Protein AF-A0A8H6X3N3-F1 (afdb_monomer)

Organism: NCBI:txid2733690

InterPro domains:
  IPR058353 Domain of unknown function DUF8040 [PF26138] (31-94)

Structure (mmCIF, N/CA/C/O backbone):
data_AF-A0A8H6X3N3-F1
#
_entry.id   AF-A0A8H6X3N3-F1
#
loop_
_atom_site.group_PDB
_atom_site.id
_atom_site.type_symbol
_atom_site.label_atom_id
_atom_site.label_alt_id
_atom_site.label_comp_id
_atom_site.label_asym_id
_atom_site.label_entity_id
_atom_site.label_seq_id
_atom_site.pdbx_PDB_ins_code
_atom_site.Cartn_x
_atom_site.Cartn_y
_atom_site.Cartn_z
_atom_site.occupancy
_atom_site.B_iso_or_equiv
_atom_site.auth_seq_id
_atom_site.auth_comp_id
_atom_site.auth_asym_id
_atom_site.auth_atom_id
_atom_site.pdbx_PDB_model_num
ATOM 1 N N . MET A 1 1 ? 45.972 5.883 -5.190 1.00 33.34 1 MET A N 1
ATOM 2 C CA . MET A 1 1 ? 45.218 6.989 -4.564 1.00 33.34 1 MET A CA 1
ATOM 3 C C . MET A 1 1 ? 43.774 6.849 -5.025 1.00 33.34 1 MET A C 1
ATOM 5 O O . MET A 1 1 ? 43.520 6.884 -6.219 1.00 33.34 1 MET A O 1
ATOM 9 N N . THR A 1 2 ? 42.886 6.475 -4.110 1.00 36.19 2 THR A N 1
ATOM 10 C CA . THR A 1 2 ? 41.555 5.897 -4.356 1.00 36.19 2 THR A CA 1
ATOM 11 C C . THR A 1 2 ? 40.508 6.967 -4.681 1.00 36.19 2 THR A C 1
ATOM 13 O O . THR A 1 2 ? 39.932 7.567 -3.778 1.00 36.19 2 THR A O 1
ATOM 16 N N . LEU A 1 3 ? 40.232 7.181 -5.967 1.00 41.97 3 LEU A N 1
ATOM 17 C CA . LEU A 1 3 ? 38.963 7.750 -6.426 1.00 41.97 3 LEU A CA 1
ATOM 18 C C . LEU A 1 3 ? 37.947 6.613 -6.405 1.00 41.97 3 LEU A C 1
ATOM 20 O O . LEU A 1 3 ? 38.022 5.773 -7.286 1.00 41.97 3 LEU A O 1
ATOM 24 N N . ASN A 1 4 ? 37.105 6.521 -5.374 1.00 49.62 4 ASN A N 1
ATOM 25 C CA . ASN A 1 4 ? 35.821 5.802 -5.393 1.00 49.62 4 ASN A CA 1
ATOM 26 C C . ASN A 1 4 ? 35.151 5.944 -4.026 1.00 49.62 4 ASN A C 1
ATOM 28 O O . ASN A 1 4 ? 35.085 5.012 -3.232 1.00 49.62 4 ASN A O 1
ATOM 32 N N . ASN A 1 5 ? 34.684 7.153 -3.738 1.00 46.22 5 ASN A N 1
ATOM 33 C CA . ASN A 1 5 ? 33.607 7.333 -2.777 1.00 46.22 5 ASN A CA 1
ATOM 34 C C . ASN A 1 5 ? 32.833 8.601 -3.142 1.00 46.22 5 ASN A C 1
ATOM 36 O O . ASN A 1 5 ? 32.714 9.543 -2.362 1.00 46.22 5 ASN A O 1
ATOM 40 N N . ILE A 1 6 ? 32.341 8.651 -4.385 1.00 51.59 6 ILE A N 1
ATOM 41 C CA . ILE A 1 6 ? 31.219 9.534 -4.690 1.00 51.59 6 ILE A CA 1
ATOM 42 C C . ILE A 1 6 ? 30.058 8.919 -3.913 1.00 51.59 6 ILE A C 1
ATOM 44 O O . ILE A 1 6 ? 29.475 7.924 -4.336 1.00 51.59 6 ILE A O 1
ATOM 48 N N . SER A 1 7 ? 29.836 9.440 -2.705 1.00 56.19 7 SER A N 1
ATOM 49 C CA . SER A 1 7 ? 28.718 9.065 -1.844 1.00 56.19 7 SER A CA 1
ATOM 50 C C . SER A 1 7 ? 27.453 9.005 -2.695 1.00 56.19 7 SER A C 1
ATOM 52 O O . SER A 1 7 ? 27.233 9.897 -3.514 1.00 56.19 7 SER A O 1
ATOM 54 N N . ALA A 1 8 ? 26.620 7.978 -2.514 1.00 52.41 8 ALA A N 1
ATOM 55 C CA . ALA A 1 8 ? 25.344 7.842 -3.218 1.00 52.41 8 ALA A CA 1
ATOM 56 C C . ALA A 1 8 ? 24.515 9.146 -3.183 1.00 52.41 8 ALA A C 1
ATOM 58 O O . ALA A 1 8 ? 23.813 9.459 -4.140 1.00 52.41 8 ALA A O 1
ATOM 59 N N . ASN A 1 9 ? 24.691 9.966 -2.138 1.00 53.38 9 ASN A N 1
ATOM 60 C CA . ASN A 1 9 ? 24.096 11.297 -2.033 1.00 53.38 9 ASN A CA 1
ATOM 61 C C . ASN A 1 9 ? 24.546 12.264 -3.136 1.00 53.38 9 ASN A C 1
ATOM 63 O O . ASN A 1 9 ? 23.720 13.011 -3.639 1.00 53.38 9 ASN A O 1
ATOM 67 N N . ALA A 1 10 ? 25.813 12.261 -3.551 1.00 61.91 10 ALA A N 1
ATOM 68 C CA . ALA A 1 10 ? 26.298 13.141 -4.616 1.00 61.91 10 ALA A CA 1
ATOM 69 C C . ALA A 1 10 ? 25.714 12.763 -5.989 1.00 61.91 10 ALA A C 1
ATOM 71 O O . ALA A 1 10 ? 25.403 13.645 -6.784 1.00 61.91 10 ALA A O 1
ATOM 72 N N . VAL A 1 11 ? 25.492 11.467 -6.240 1.00 58.03 11 VAL A N 1
ATOM 73 C CA . VAL A 1 11 ? 24.797 10.991 -7.451 1.00 58.03 11 VAL A CA 1
ATOM 74 C C . VAL A 1 11 ? 23.316 11.373 -7.414 1.00 58.03 11 VAL A C 1
ATOM 76 O O . VAL A 1 11 ? 22.782 11.828 -8.421 1.00 58.03 11 VAL A O 1
ATOM 79 N N . LEU A 1 12 ? 22.662 11.240 -6.256 1.00 59.81 12 LEU A N 1
ATOM 80 C CA . LEU A 1 12 ? 21.264 11.641 -6.080 1.00 59.81 12 LEU A CA 1
ATOM 81 C C . LEU A 1 12 ? 21.074 13.154 -6.222 1.00 59.81 12 LEU A C 1
ATOM 83 O O . LEU A 1 12 ? 20.126 13.574 -6.876 1.00 59.81 12 LEU A O 1
ATOM 87 N N . HIS A 1 13 ? 21.982 13.966 -5.674 1.00 64.50 13 HIS A N 1
ATOM 88 C CA . HIS A 1 13 ? 21.961 15.420 -5.847 1.00 64.50 13 HIS A CA 1
ATOM 89 C C . HIS A 1 13 ? 22.163 15.816 -7.312 1.00 64.50 13 HIS A C 1
ATOM 91 O O . HIS A 1 13 ? 21.362 16.578 -7.842 1.00 64.50 13 HIS A O 1
ATOM 97 N N . PHE A 1 14 ? 23.148 15.226 -7.998 1.00 66.06 14 PHE A N 1
ATOM 98 C CA . PHE A 1 14 ? 23.368 15.478 -9.423 1.00 66.06 14 PHE A CA 1
ATOM 99 C C . PHE A 1 14 ? 22.159 15.076 -10.284 1.00 66.06 14 PHE A C 1
ATOM 101 O O . PHE A 1 14 ? 21.765 15.815 -11.181 1.00 66.06 14 PHE A O 1
ATOM 108 N N . ALA A 1 15 ? 21.536 13.930 -9.999 1.00 55.41 15 ALA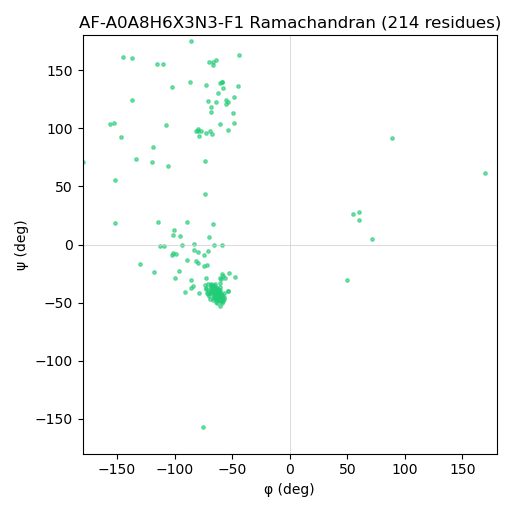 A N 1
ATOM 109 C CA . ALA A 1 15 ? 20.328 13.494 -10.695 1.00 55.41 15 ALA A CA 1
ATOM 110 C C . ALA A 1 15 ? 19.121 14.405 -10.402 1.00 55.41 15 ALA A C 1
ATOM 112 O O . ALA A 1 15 ? 18.338 14.678 -11.309 1.00 55.41 15 ALA A O 1
ATOM 113 N N . SER A 1 16 ? 18.986 14.895 -9.165 1.00 65.00 16 SER A N 1
ATOM 114 C CA . SER A 1 16 ? 17.944 15.850 -8.763 1.00 65.00 16 SER A CA 1
ATOM 115 C C . SER A 1 16 ? 18.081 17.178 -9.510 1.00 65.00 16 SER A C 1
ATOM 117 O O . SER A 1 16 ? 17.084 17.685 -10.020 1.00 65.00 16 SER A O 1
ATOM 119 N N . ASP A 1 17 ? 19.309 17.692 -9.625 1.00 66.19 17 ASP A N 1
ATOM 120 C CA . ASP A 1 17 ? 19.621 18.943 -10.325 1.00 66.19 17 ASP A CA 1
ATOM 121 C C . ASP A 1 17 ? 19.434 18.803 -11.845 1.00 66.19 17 ASP A C 1
ATOM 123 O O . ASP A 1 17 ? 18.853 19.680 -12.482 1.00 66.19 17 ASP A O 1
ATOM 127 N N . LEU A 1 18 ? 19.862 17.677 -12.431 1.00 57.69 18 LEU A N 1
ATOM 128 C CA . LEU A 1 18 ? 19.719 17.400 -13.866 1.00 57.69 18 LEU A CA 1
ATOM 129 C C . LEU A 1 18 ? 18.251 17.238 -14.296 1.00 57.69 18 LEU A C 1
ATOM 131 O O . LEU A 1 18 ? 17.889 17.607 -15.411 1.00 57.69 18 LEU A O 1
ATOM 135 N N . LEU A 1 19 ? 17.413 16.670 -13.425 1.00 64.31 19 LEU A N 1
ATOM 136 C CA . LEU A 1 19 ? 15.992 16.423 -13.690 1.00 64.31 19 LEU A CA 1
ATOM 137 C C . LEU A 1 19 ? 15.077 17.551 -13.187 1.00 64.31 19 LEU A C 1
ATOM 139 O O . LEU A 1 19 ? 13.862 17.451 -13.352 1.00 64.31 19 LEU A O 1
ATOM 143 N N . GLY A 1 20 ? 15.630 18.603 -12.570 1.00 62.16 20 GLY A N 1
ATOM 144 C CA . GLY A 1 20 ? 14.852 19.708 -12.002 1.00 62.16 20 GLY A CA 1
ATOM 145 C C . GLY A 1 20 ? 13.871 19.267 -10.910 1.00 62.16 20 GLY A C 1
ATOM 146 O O . GLY A 1 20 ? 12.818 19.880 -10.740 1.00 62.16 20 GLY A O 1
ATOM 147 N N . LEU A 1 21 ? 14.174 18.179 -10.196 1.00 63.66 21 LEU A N 1
ATOM 148 C CA . LEU A 1 21 ? 13.309 17.651 -9.145 1.00 63.66 21 LEU A CA 1
ATOM 149 C C . LEU A 1 21 ? 13.501 18.493 -7.880 1.00 63.66 21 LEU A C 1
ATOM 151 O O . LEU A 1 21 ? 14.406 18.241 -7.084 1.00 63.66 21 LEU A O 1
ATOM 155 N N . GLU A 1 22 ? 12.663 19.515 -7.693 1.00 68.62 22 GLU A N 1
ATOM 156 C CA . GLU A 1 22 ? 12.602 20.239 -6.423 1.00 68.62 22 GLU A CA 1
ATOM 157 C C . GLU A 1 22 ? 12.243 19.279 -5.281 1.00 68.62 22 GLU A C 1
ATOM 159 O O . GLU A 1 22 ? 11.379 18.406 -5.417 1.00 68.62 22 GLU A O 1
ATOM 164 N N . LYS A 1 23 ? 12.898 19.451 -4.124 1.00 64.75 23 LYS A N 1
ATOM 165 C CA . LYS A 1 23 ? 12.587 18.670 -2.924 1.00 64.75 23 LYS A CA 1
ATOM 166 C C . LYS A 1 23 ? 11.092 18.839 -2.607 1.00 64.75 23 LYS A C 1
ATOM 168 O O . LYS A 1 23 ? 10.657 19.970 -2.381 1.00 64.75 23 LYS A O 1
ATOM 173 N N . PRO A 1 24 ? 10.305 17.751 -2.560 1.00 63.38 24 PRO A N 1
ATOM 174 C CA . PRO A 1 24 ? 8.862 17.860 -2.417 1.00 63.38 24 PRO A CA 1
ATOM 175 C C . PRO A 1 24 ? 8.505 18.526 -1.085 1.00 63.38 24 PRO A C 1
ATOM 177 O O . PRO A 1 24 ? 8.997 18.134 -0.024 1.00 63.38 24 PRO A O 1
ATOM 180 N N . GLN A 1 25 ? 7.631 19.532 -1.140 1.00 68.81 25 GLN A N 1
ATOM 181 C CA . GLN A 1 25 ? 7.070 20.162 0.052 1.00 68.81 25 GLN A CA 1
ATOM 182 C C . GLN A 1 25 ? 6.154 19.162 0.762 1.00 68.81 25 GLN A C 1
ATOM 184 O O . GLN A 1 25 ? 5.153 18.714 0.198 1.00 68.81 25 GLN A O 1
ATOM 189 N N . LEU A 1 26 ? 6.494 18.813 2.004 1.00 70.38 26 LEU A N 1
ATOM 190 C CA . LEU A 1 26 ? 5.686 17.909 2.818 1.00 70.38 26 LEU A CA 1
ATOM 191 C C . LEU A 1 26 ? 4.368 18.603 3.174 1.00 70.38 26 LEU A C 1
ATOM 193 O O . LEU A 1 26 ? 4.355 19.599 3.896 1.00 70.38 26 LEU A O 1
ATOM 197 N N . ARG A 1 27 ? 3.252 18.076 2.667 1.00 68.56 27 ARG A N 1
ATOM 198 C CA . ARG A 1 27 ? 1.906 18.531 3.027 1.00 68.56 27 ARG A CA 1
ATOM 199 C C . ARG A 1 27 ? 1.283 17.542 4.010 1.00 68.56 27 ARG A C 1
ATOM 201 O O . ARG A 1 27 ? 1.378 16.337 3.770 1.00 68.56 27 ARG A O 1
ATOM 208 N N . PRO A 1 28 ? 0.639 18.015 5.091 1.00 62.31 28 PRO A N 1
ATOM 209 C CA . PRO A 1 28 ? -0.135 17.146 5.967 1.00 62.31 28 PRO A CA 1
ATOM 210 C C . PRO A 1 28 ? -1.192 16.393 5.150 1.00 62.31 28 PRO A C 1
ATOM 212 O O . PRO A 1 28 ? -1.980 17.010 4.438 1.00 62.31 28 PRO A O 1
ATOM 215 N N . MET A 1 29 ? -1.176 15.062 5.222 1.00 60.22 29 MET A N 1
ATOM 216 C CA . MET A 1 29 ? -2.055 14.198 4.422 1.00 6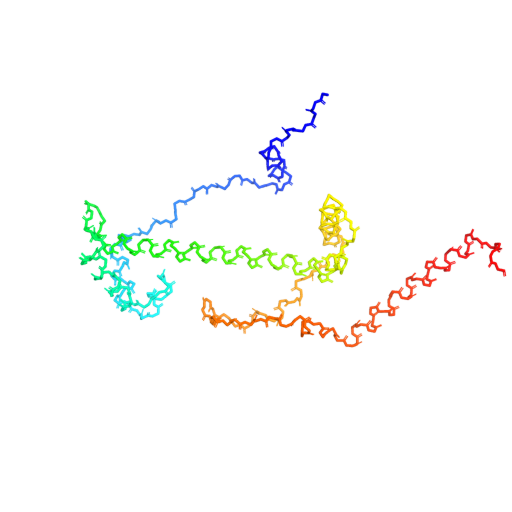0.22 29 MET A CA 1
ATOM 217 C C . MET A 1 29 ? -3.422 13.974 5.089 1.00 60.22 29 MET A C 1
ATOM 219 O O . MET A 1 29 ? -4.425 13.829 4.402 1.00 60.22 29 MET A O 1
ATOM 223 N N . HIS A 1 30 ? -3.479 13.993 6.424 1.00 61.97 30 HIS A N 1
ATOM 224 C CA . HIS A 1 30 ? -4.698 13.765 7.206 1.00 61.97 30 HIS A CA 1
ATOM 225 C C . HIS A 1 30 ? -5.229 15.077 7.798 1.00 61.97 30 HIS A C 1
ATOM 227 O O . HIS A 1 30 ? -5.198 15.284 9.006 1.00 61.97 30 HIS A O 1
ATOM 233 N N . THR A 1 31 ? -5.708 15.985 6.948 1.00 66.56 31 THR A N 1
ATOM 234 C CA . THR A 1 31 ? -6.352 17.250 7.364 1.00 66.56 31 THR A CA 1
ATOM 235 C C . THR A 1 31 ? -7.866 17.114 7.558 1.00 66.56 31 THR A C 1
ATOM 237 O O . THR A 1 31 ? -8.592 18.107 7.511 1.00 66.56 31 THR A O 1
ATOM 240 N N . SER A 1 32 ? -8.358 15.884 7.735 1.00 75.88 32 SER A N 1
ATOM 241 C CA . SER A 1 32 ? -9.787 15.608 7.880 1.00 75.88 32 SER A CA 1
ATOM 242 C C . SER A 1 32 ? -10.380 16.355 9.076 1.00 75.88 32 SER A C 1
ATOM 244 O O . SER A 1 32 ? -9.774 16.432 10.142 1.00 75.88 32 SER A O 1
ATOM 246 N N . ILE A 1 33 ? -11.596 16.875 8.897 1.00 74.19 33 ILE A N 1
ATOM 247 C CA . ILE A 1 33 ? -12.390 17.501 9.965 1.00 74.19 33 ILE A CA 1
ATOM 248 C C . ILE A 1 33 ? -12.928 16.469 10.972 1.00 74.19 33 ILE A C 1
ATOM 250 O O . ILE A 1 33 ? -13.352 16.825 12.072 1.00 74.19 33 ILE A O 1
ATOM 254 N N . LEU A 1 34 ? -12.936 15.190 10.590 1.00 77.50 34 LEU A N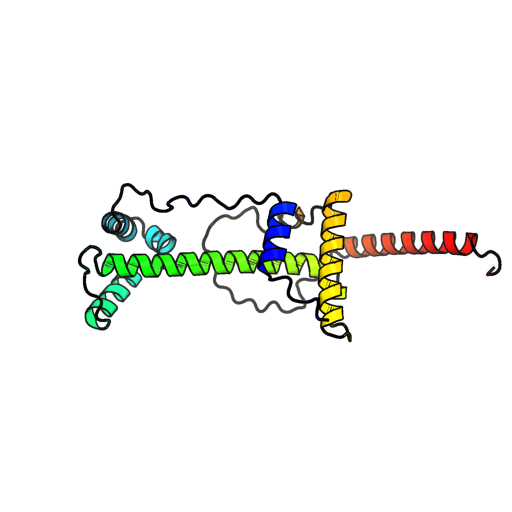 1
ATOM 255 C CA . LEU A 1 34 ? -13.377 14.089 11.435 1.00 77.50 34 LEU A CA 1
ATOM 256 C C . LEU A 1 34 ? -12.220 13.589 12.300 1.00 77.50 34 LEU A C 1
ATOM 258 O O . LEU A 1 34 ? -11.093 13.440 11.833 1.00 77.50 34 LEU A O 1
ATOM 262 N N . THR A 1 35 ? -12.527 13.280 13.559 1.00 84.25 35 THR A N 1
ATOM 263 C CA . THR A 1 35 ? -11.636 12.486 14.410 1.00 84.25 35 THR A CA 1
ATOM 264 C C . THR A 1 35 ? -11.538 11.061 13.859 1.00 84.25 35 THR A C 1
ATOM 266 O O . THR A 1 35 ? -12.476 10.595 13.205 1.00 84.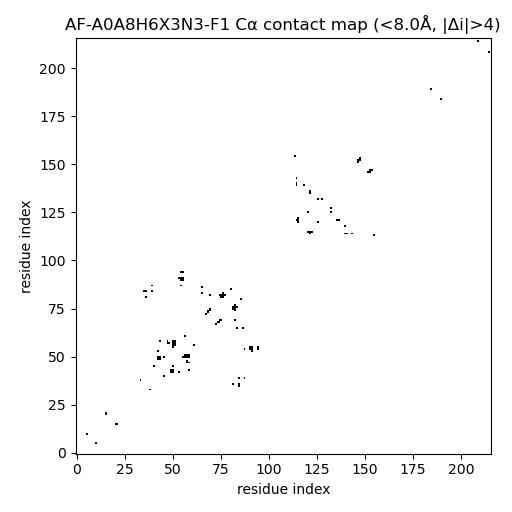25 35 THR A O 1
ATOM 269 N N . GLY A 1 36 ? -10.438 10.349 14.127 1.00 83.56 36 GLY A N 1
ATOM 270 C CA . GLY A 1 36 ? -10.256 8.993 13.598 1.00 83.56 36 GLY A CA 1
ATOM 271 C C . GLY A 1 36 ? -11.343 8.024 14.068 1.00 83.56 36 GLY A C 1
ATOM 272 O O . GLY A 1 36 ? -11.859 7.270 13.250 1.00 83.56 36 GLY A O 1
ATOM 273 N N . GLN A 1 37 ? -11.823 8.146 15.312 1.00 87.31 37 GLN A N 1
ATOM 274 C CA . GLN A 1 37 ? -12.990 7.387 15.784 1.00 87.31 37 GLN A CA 1
ATOM 275 C C . GLN A 1 37 ? -14.275 7.659 14.974 1.00 87.31 37 GLN A C 1
ATOM 277 O O . GLN A 1 37 ? -14.982 6.725 14.616 1.00 87.31 37 GLN A O 1
ATOM 282 N N . ARG A 1 38 ? -14.580 8.920 14.629 1.00 87.56 38 ARG A N 1
ATOM 283 C CA . ARG A 1 38 ? -15.779 9.239 13.824 1.00 87.56 38 ARG A CA 1
ATOM 284 C C . ARG A 1 38 ? -15.662 8.735 12.391 1.00 87.56 38 ARG A C 1
ATOM 286 O O . ARG A 1 38 ? -16.654 8.314 11.805 1.00 87.56 38 ARG A O 1
ATOM 293 N N . TRP A 1 39 ? -14.457 8.796 11.833 1.00 88.94 39 TRP A N 1
ATOM 294 C CA . TRP A 1 39 ? -14.168 8.187 10.540 1.00 88.94 39 TRP A CA 1
ATOM 295 C C . TRP A 1 39 ? -14.358 6.665 10.597 1.00 88.94 39 TRP A C 1
ATOM 297 O O . TRP A 1 39 ? -14.966 6.089 9.700 1.00 88.94 39 TRP A O 1
ATOM 307 N N . LEU A 1 40 ? -13.919 6.019 11.677 1.00 89.56 40 LEU A N 1
ATOM 308 C CA . LEU A 1 40 ? -14.114 4.588 11.899 1.00 89.56 40 LEU A CA 1
ATOM 309 C C . LEU A 1 40 ? -15.585 4.193 11.950 1.00 89.56 40 LEU A C 1
ATOM 311 O O . LEU A 1 40 ? -15.988 3.250 11.270 1.00 89.56 40 LEU A O 1
ATOM 315 N N . ASP A 1 41 ? -16.383 4.937 12.714 1.00 89.31 41 ASP A N 1
ATOM 316 C CA . ASP A 1 41 ? -17.822 4.706 12.798 1.00 89.31 41 ASP A CA 1
ATOM 317 C C . ASP A 1 41 ? -18.453 4.791 11.400 1.00 89.31 41 ASP A C 1
ATOM 319 O O . ASP A 1 41 ? -19.254 3.938 11.025 1.00 89.31 41 ASP A O 1
ATOM 323 N N . GLU A 1 42 ? -18.041 5.761 10.580 1.00 89.50 42 GLU A N 1
ATOM 324 C CA . GLU A 1 42 ? -18.496 5.917 9.195 1.00 89.50 42 GLU A CA 1
ATOM 325 C C . GLU A 1 42 ? -18.060 4.753 8.278 1.00 89.50 42 GLU A C 1
ATOM 327 O O . GLU A 1 42 ? -18.826 4.315 7.411 1.00 89.50 42 GLU A O 1
ATOM 332 N N . VAL A 1 43 ? -16.835 4.249 8.440 1.00 87.69 43 VAL A N 1
ATOM 333 C CA . VAL A 1 43 ? -16.293 3.137 7.642 1.00 87.69 43 VAL A CA 1
ATOM 334 C C . VAL A 1 43 ? -16.969 1.812 7.993 1.00 87.69 43 VAL A C 1
ATOM 336 O O . VAL A 1 43 ? -17.273 1.031 7.088 1.00 87.69 43 VAL A O 1
ATOM 339 N N . LEU A 1 44 ? -17.228 1.573 9.279 1.00 89.31 44 LEU A N 1
ATOM 340 C CA . LEU A 1 44 ? -17.780 0.313 9.782 1.00 89.31 44 LEU A CA 1
ATOM 341 C C . LEU A 1 44 ? -19.309 0.245 9.693 1.00 89.31 44 LEU A C 1
ATOM 343 O O . LEU A 1 44 ? -19.846 -0.828 9.425 1.00 89.31 44 LEU A O 1
ATOM 347 N N . SER A 1 45 ? -20.013 1.364 9.900 1.00 88.38 45 SER A N 1
ATOM 348 C CA . SER A 1 45 ? -21.486 1.420 9.817 1.00 88.38 45 SER A CA 1
ATOM 349 C C . SER A 1 45 ? -22.019 1.742 8.418 1.00 88.38 45 SER A C 1
ATOM 351 O O . SER A 1 45 ? -23.216 1.603 8.164 1.00 88.38 45 SER A O 1
ATOM 353 N N . GLY A 1 46 ? -21.142 2.190 7.514 1.00 84.56 46 GLY A N 1
ATOM 354 C CA . GLY A 1 46 ? -21.483 2.522 6.137 1.00 84.56 46 GLY A CA 1
ATOM 355 C C . GLY A 1 46 ? -21.696 1.298 5.240 1.00 84.56 46 GLY A C 1
ATOM 356 O O . GLY A 1 46 ? -21.987 0.188 5.678 1.00 84.56 46 GLY A O 1
ATOM 357 N N . HIS A 1 47 ? -21.546 1.498 3.929 1.00 87.50 47 HIS A N 1
ATOM 358 C CA . HIS A 1 47 ? -21.668 0.407 2.959 1.00 87.50 47 HIS A CA 1
ATOM 359 C C . HIS A 1 47 ? -20.610 -0.687 3.221 1.00 87.50 47 HIS A C 1
ATOM 361 O O . HIS A 1 47 ? -19.449 -0.337 3.439 1.00 87.50 47 HIS A O 1
ATOM 367 N N . PRO A 1 48 ? -20.934 -1.992 3.117 1.00 80.62 48 PRO A N 1
ATOM 368 C CA . PRO A 1 48 ? -19.998 -3.084 3.423 1.00 80.62 48 PRO A CA 1
ATOM 369 C C . PRO A 1 48 ? -18.697 -3.056 2.603 1.00 80.62 48 PRO A C 1
ATOM 371 O O . PRO A 1 48 ? -17.655 -3.516 3.067 1.00 80.62 48 PRO A O 1
ATOM 374 N N . ASP A 1 49 ? -18.728 -2.480 1.400 1.00 85.19 49 ASP A N 1
ATOM 375 C CA . ASP A 1 49 ? -17.529 -2.301 0.566 1.00 85.19 49 ASP A CA 1
ATOM 376 C C . ASP A 1 49 ? -16.599 -1.186 1.038 1.00 85.19 49 ASP A C 1
ATOM 378 O O . ASP A 1 49 ? -15.439 -1.150 0.636 1.00 85.19 49 ASP A O 1
ATOM 382 N N . ARG A 1 50 ? -17.083 -0.261 1.871 1.00 86.25 50 ARG A N 1
ATOM 383 C CA . ARG A 1 50 ? -16.272 0.853 2.365 1.00 86.25 50 ARG A CA 1
ATOM 384 C C . ARG A 1 50 ? -15.161 0.340 3.273 1.00 86.25 50 ARG A C 1
ATOM 386 O O . ARG A 1 50 ? -14.007 0.670 3.043 1.00 86.25 50 ARG A O 1
ATOM 393 N N . CYS A 1 51 ? -15.492 -0.537 4.219 1.00 85.12 51 CYS A N 1
ATOM 394 C CA . CYS A 1 51 ? -14.496 -1.194 5.063 1.00 85.12 51 CYS A CA 1
ATOM 395 C C . CYS A 1 51 ? -13.484 -1.992 4.227 1.00 85.12 51 CYS A C 1
ATOM 397 O O . CYS A 1 51 ? -12.283 -1.843 4.426 1.00 85.12 51 CYS A O 1
ATOM 399 N N . ARG A 1 52 ? -13.947 -2.745 3.217 1.00 88.19 52 ARG A N 1
ATOM 400 C CA . ARG A 1 52 ? -13.047 -3.480 2.309 1.00 88.19 52 ARG A CA 1
ATOM 401 C C . ARG A 1 52 ? -12.098 -2.564 1.554 1.00 88.19 52 ARG A C 1
ATOM 403 O O . ARG A 1 52 ? -10.944 -2.913 1.360 1.00 88.19 52 ARG A O 1
ATOM 410 N N . ARG A 1 53 ? -12.587 -1.407 1.116 1.00 84.12 53 ARG A N 1
ATOM 411 C CA . ARG A 1 53 ? -11.788 -0.444 0.362 1.00 84.12 53 ARG A CA 1
ATOM 412 C C . ARG A 1 53 ? -10.732 0.239 1.214 1.00 84.12 53 ARG A C 1
ATOM 414 O O . ARG A 1 53 ? -9.612 0.406 0.755 1.00 84.12 53 ARG A O 1
ATOM 421 N N . GLU A 1 54 ? -11.108 0.656 2.414 1.00 84.94 54 GLU A N 1
ATOM 422 C CA . GLU A 1 54 ? -10.224 1.447 3.269 1.00 84.94 54 GLU A CA 1
ATOM 423 C C . GLU A 1 54 ? -9.282 0.566 4.100 1.00 84.94 54 GLU A C 1
ATOM 425 O O . GLU A 1 54 ? -8.130 0.928 4.307 1.00 84.94 54 GLU A O 1
ATOM 430 N N . LEU A 1 55 ? -9.753 -0.588 4.578 1.00 86.06 55 LEU A N 1
ATOM 431 C CA . LEU A 1 55 ? -9.020 -1.458 5.507 1.00 86.06 55 LEU A CA 1
ATOM 432 C C . LEU A 1 55 ? -8.600 -2.799 4.888 1.00 86.06 55 LEU A C 1
ATOM 434 O O . LEU A 1 55 ? -8.012 -3.625 5.579 1.00 86.06 55 LEU A O 1
ATOM 438 N N . GLY A 1 56 ? -8.939 -3.066 3.623 1.00 87.81 56 GLY A N 1
ATOM 439 C CA . GLY A 1 56 ? -8.615 -4.334 2.956 1.00 87.81 56 GLY A CA 1
ATOM 440 C C . GLY A 1 56 ? -9.416 -5.544 3.459 1.00 87.81 56 GLY A C 1
ATOM 441 O O . GLY A 1 56 ? -9.169 -6.666 3.028 1.00 87.81 56 GLY A O 1
ATOM 442 N N . MET A 1 57 ? -10.387 -5.345 4.358 1.00 91.19 57 MET A N 1
ATOM 443 C CA . MET A 1 57 ? -11.191 -6.414 4.966 1.00 91.19 57 MET A CA 1
ATOM 444 C C . MET A 1 57 ? -12.639 -5.983 5.209 1.00 91.19 57 MET A C 1
ATOM 446 O O . MET A 1 57 ? -12.965 -4.795 5.228 1.00 91.19 57 MET A O 1
ATOM 450 N N . SER A 1 58 ? -13.540 -6.941 5.392 1.00 92.31 58 SER A N 1
ATOM 451 C CA . SER A 1 58 ? -14.921 -6.661 5.784 1.00 92.31 58 SER A CA 1
ATOM 452 C C . SER A 1 58 ? -15.019 -6.169 7.233 1.00 92.31 58 SER A C 1
ATOM 454 O O . SER A 1 58 ? -14.177 -6.471 8.077 1.00 92.31 58 SER A O 1
ATOM 456 N N . ALA A 1 59 ? -16.105 -5.457 7.546 1.00 91.00 59 ALA A N 1
ATOM 457 C CA . ALA A 1 59 ? -16.357 -4.976 8.904 1.00 91.00 59 ALA A CA 1
ATOM 458 C C . ALA A 1 59 ? -16.474 -6.123 9.928 1.00 91.00 59 ALA A C 1
ATOM 460 O O . ALA A 1 59 ? -16.122 -5.946 11.091 1.00 91.00 59 ALA A O 1
ATOM 461 N N . LEU A 1 60 ? -16.931 -7.307 9.496 1.00 92.25 60 LEU A N 1
ATOM 462 C CA . LEU A 1 60 ? -17.015 -8.492 10.352 1.00 92.25 60 LEU A CA 1
ATOM 463 C C . LEU A 1 60 ? -15.626 -9.034 10.701 1.00 92.25 60 LEU A C 1
ATOM 465 O O . LEU A 1 60 ? -15.359 -9.310 11.865 1.00 92.25 60 LEU A O 1
ATOM 469 N N . GLU A 1 61 ? -14.743 -9.168 9.712 1.00 93.31 61 GLU A N 1
ATOM 470 C CA . GLU A 1 61 ? -13.358 -9.605 9.935 1.00 93.31 61 GLU A CA 1
ATOM 471 C C . GLU A 1 61 ? -12.622 -8.626 10.848 1.00 93.31 61 GLU A C 1
ATOM 473 O O . GLU A 1 61 ? -11.949 -9.050 11.786 1.00 93.31 61 GLU A O 1
ATOM 478 N N . PHE A 1 62 ? -12.832 -7.322 10.641 1.00 94.00 62 PHE A N 1
ATOM 479 C CA . PHE A 1 62 ? -12.291 -6.292 11.520 1.00 94.00 62 PHE A CA 1
ATOM 480 C C . PHE A 1 62 ? -12.802 -6.439 12.962 1.00 94.00 62 PHE A C 1
ATOM 482 O O . PHE A 1 62 ? -12.015 -6.373 13.904 1.00 94.00 62 PHE A O 1
ATOM 489 N N . ALA A 1 63 ? -14.103 -6.684 13.152 1.00 92.81 63 ALA A N 1
ATOM 490 C CA . ALA A 1 63 ? -14.692 -6.872 14.477 1.00 92.81 63 ALA A CA 1
ATOM 491 C C . ALA A 1 63 ? -14.176 -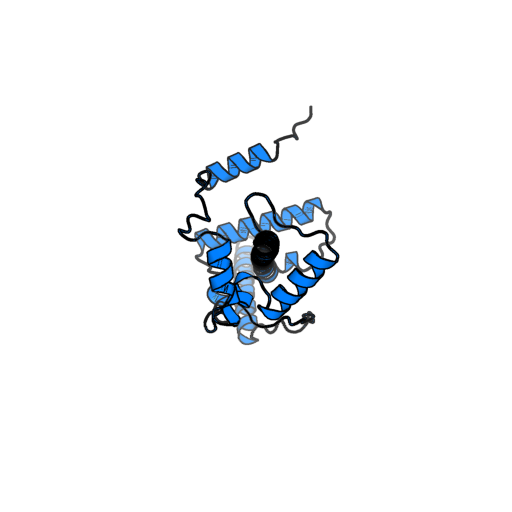8.140 15.179 1.00 92.81 63 ALA A C 1
ATOM 493 O O . ALA A 1 63 ? -13.905 -8.099 16.379 1.00 92.81 63 ALA A O 1
ATOM 494 N N . LEU A 1 64 ? -14.010 -9.245 14.444 1.00 95.12 64 LEU A N 1
ATOM 495 C CA . LEU A 1 64 ? -13.426 -10.481 14.975 1.00 95.12 64 LEU A CA 1
ATOM 496 C C . LEU A 1 64 ? -11.967 -10.274 15.386 1.00 95.12 64 LEU A C 1
ATOM 498 O O . LEU A 1 64 ? -11.583 -10.668 16.483 1.00 95.12 64 LEU A O 1
ATOM 502 N N . LEU A 1 65 ? -11.175 -9.616 14.538 1.00 94.12 65 LEU A N 1
ATOM 503 C CA . LEU A 1 65 ? -9.778 -9.304 14.830 1.00 94.12 65 LEU A CA 1
ATOM 504 C C . LEU A 1 65 ? -9.653 -8.394 16.056 1.00 94.12 65 LEU A C 1
ATOM 506 O O . LEU A 1 65 ? -8.825 -8.644 16.928 1.00 94.12 65 LEU A O 1
ATOM 510 N N . TRP A 1 66 ? -10.487 -7.358 16.136 1.00 94.50 66 TRP A N 1
ATOM 511 C CA . TRP A 1 66 ? -10.532 -6.467 17.290 1.00 94.50 66 TRP A CA 1
ATOM 512 C C . TRP A 1 66 ? -10.869 -7.228 18.575 1.00 94.50 66 TRP A C 1
ATOM 514 O O . TRP A 1 66 ? -10.133 -7.109 19.553 1.00 94.50 66 TRP A O 1
ATOM 524 N N . ALA A 1 67 ? -11.916 -8.059 18.559 1.00 93.94 67 ALA A N 1
ATOM 525 C CA . ALA A 1 67 ? -12.303 -8.864 19.714 1.00 93.94 67 ALA A CA 1
ATOM 526 C C . ALA A 1 67 ? -11.174 -9.807 20.161 1.00 93.94 67 ALA A C 1
ATOM 528 O O . ALA A 1 67 ? -10.852 -9.857 21.347 1.00 93.94 67 ALA A O 1
ATOM 529 N N . GLU A 1 68 ? -10.533 -10.503 19.221 1.00 95.12 68 GLU A N 1
ATOM 530 C CA . GLU A 1 68 ? -9.433 -11.426 19.513 1.00 95.12 68 GLU A CA 1
ATOM 531 C C . GLU A 1 68 ? -8.234 -10.698 20.142 1.00 95.12 68 GLU A C 1
ATOM 533 O O . GLU A 1 68 ? -7.686 -11.140 21.153 1.00 95.12 68 GLU A O 1
ATOM 538 N N . LEU A 1 69 ? -7.848 -9.541 19.595 1.00 94.44 69 LEU A N 1
ATOM 539 C CA . LEU A 1 69 ? -6.710 -8.765 20.092 1.00 94.44 69 LEU A CA 1
ATOM 540 C C . LEU A 1 69 ? -6.996 -8.072 21.427 1.00 94.44 69 LEU A C 1
ATOM 542 O O . LEU A 1 69 ? -6.078 -7.897 22.227 1.00 94.44 69 LEU A O 1
ATOM 546 N N . THR A 1 70 ? -8.246 -7.716 21.709 1.00 93.94 70 THR A N 1
ATOM 547 C CA . THR A 1 70 ? -8.626 -7.199 23.029 1.00 93.94 70 THR A CA 1
ATOM 548 C C . THR A 1 70 ? -8.651 -8.304 24.085 1.00 93.94 70 THR A C 1
ATOM 550 O O . THR A 1 70 ? -8.284 -8.051 25.230 1.00 93.94 70 THR A O 1
ATOM 553 N N . VAL A 1 71 ? -9.045 -9.530 23.726 1.00 92.94 71 VAL A N 1
ATOM 554 C CA . VAL A 1 71 ? -9.095 -10.655 24.677 1.00 92.94 71 VAL A CA 1
ATOM 555 C C . VAL A 1 71 ? -7.707 -11.248 24.933 1.00 92.94 71 VAL A C 1
ATOM 557 O O . VAL A 1 71 ? -7.376 -11.547 26.080 1.00 92.94 71 VAL A O 1
ATOM 560 N N . TRP A 1 72 ? -6.891 -11.410 23.891 1.00 92.75 72 TRP A N 1
ATOM 561 C CA . TRP A 1 72 ? -5.628 -12.156 23.972 1.00 92.75 72 TRP A CA 1
ATOM 562 C C . TRP A 1 72 ? -4.383 -11.319 23.683 1.00 92.75 72 TRP A C 1
ATOM 564 O O . TRP A 1 72 ? -3.287 -11.688 24.098 1.00 92.75 72 TRP A O 1
ATOM 574 N N . GLY A 1 73 ? -4.535 -10.219 22.949 1.00 85.75 73 GLY A N 1
ATOM 575 C CA . GLY A 1 73 ? -3.431 -9.417 22.417 1.00 85.75 73 GLY A CA 1
ATOM 576 C C . GLY A 1 73 ? -3.022 -8.219 23.272 1.00 85.75 73 GLY A C 1
ATOM 577 O O . GLY A 1 73 ? -2.221 -7.418 22.799 1.00 85.75 73 GLY A O 1
ATOM 578 N N . ASP A 1 74 ? -3.570 -8.076 24.485 1.00 91.62 74 ASP A N 1
ATOM 579 C CA . ASP A 1 74 ? -3.335 -6.933 25.391 1.00 91.62 74 ASP A CA 1
ATOM 580 C C . ASP A 1 74 ? -3.638 -5.565 24.739 1.00 91.62 74 ASP A C 1
ATOM 582 O O . ASP A 1 74 ? -3.076 -4.526 25.088 1.00 91.62 74 ASP A O 1
ATOM 586 N N . LEU A 1 75 ? -4.534 -5.553 23.744 1.00 92.69 75 LEU A N 1
ATOM 587 C CA . LEU A 1 75 ? -4.912 -4.337 23.041 1.00 92.69 75 LEU A CA 1
ATOM 588 C C . LEU A 1 75 ? -5.919 -3.542 23.882 1.00 92.69 75 LEU A C 1
ATOM 590 O O . LEU A 1 75 ? -7.125 -3.804 23.854 1.00 92.69 75 LEU A O 1
ATOM 594 N N . THR A 1 76 ? -5.408 -2.554 24.613 1.00 92.31 76 THR A N 1
ATOM 595 C CA . THR A 1 76 ? -6.196 -1.664 25.477 1.00 92.31 76 THR A CA 1
ATOM 596 C C . THR A 1 76 ? -6.282 -0.242 24.933 1.00 92.31 76 THR A C 1
ATOM 598 O O . THR A 1 76 ? -5.393 0.224 24.218 1.00 92.31 76 THR A O 1
ATOM 601 N N . ASP A 1 77 ? -7.326 0.486 25.326 1.00 92.75 77 ASP A N 1
ATOM 602 C CA . ASP A 1 77 ? -7.460 1.902 24.993 1.00 92.75 77 ASP A CA 1
ATOM 603 C C . ASP A 1 77 ? -6.272 2.726 25.507 1.00 92.75 77 ASP A C 1
ATOM 605 O O . ASP A 1 77 ? -5.831 2.609 26.653 1.00 92.75 77 ASP A O 1
ATOM 609 N N . GLY A 1 78 ? -5.762 3.603 24.645 1.00 90.81 78 GLY A N 1
ATOM 610 C CA . GLY A 1 78 ? -4.757 4.588 25.013 1.00 90.81 78 GLY A CA 1
ATOM 611 C C . GLY A 1 78 ? -5.383 5.856 25.594 1.00 90.81 78 GLY A C 1
ATOM 612 O O . GLY A 1 78 ? -6.590 6.072 25.562 1.00 90.81 78 GLY A O 1
ATOM 613 N N . ARG A 1 79 ? -4.532 6.778 26.059 1.00 89.56 79 ARG A N 1
ATOM 614 C CA . ARG A 1 79 ? -4.973 8.080 26.599 1.00 89.56 79 ARG A CA 1
ATOM 615 C C . ARG A 1 79 ? -5.746 8.939 25.585 1.00 89.56 79 ARG A C 1
ATOM 617 O O . ARG A 1 79 ? -6.555 9.766 25.990 1.00 89.56 79 ARG A O 1
ATOM 624 N N . TYR A 1 80 ? -5.451 8.785 24.294 1.00 86.25 80 TYR A N 1
ATOM 625 C CA . TYR A 1 80 ? -5.970 9.650 23.227 1.00 86.25 80 TYR A CA 1
ATOM 626 C C . TYR A 1 80 ? -6.587 8.894 22.049 1.00 86.25 80 TYR A C 1
ATOM 628 O O . TYR A 1 80 ? -7.282 9.509 21.251 1.00 86.25 80 TYR A O 1
ATOM 636 N N . VAL A 1 81 ? -6.303 7.597 21.922 1.00 89.06 81 VAL A N 1
ATOM 637 C CA . VAL A 1 81 ? -6.671 6.768 20.770 1.00 89.06 81 VAL A CA 1
ATOM 638 C C . VAL A 1 81 ? -7.176 5.440 21.316 1.00 89.06 81 VAL A C 1
ATOM 640 O O . VAL A 1 81 ? -6.458 4.788 22.084 1.00 89.06 81 VAL A O 1
ATOM 643 N N . THR A 1 82 ? -8.394 5.062 20.942 1.00 92.69 82 THR A N 1
ATOM 644 C CA . THR A 1 82 ? -9.017 3.801 21.370 1.00 92.69 82 THR A CA 1
ATOM 645 C C . THR A 1 82 ? -8.266 2.603 20.785 1.00 92.69 82 THR A C 1
ATOM 647 O O . THR A 1 82 ? -7.599 2.722 19.758 1.00 92.69 82 THR A O 1
ATOM 650 N N . ALA A 1 83 ? -8.373 1.433 21.409 1.00 91.56 83 ALA A N 1
ATOM 651 C CA . ALA A 1 83 ? -7.844 0.169 20.897 1.00 91.56 83 ALA A CA 1
ATOM 652 C C . ALA A 1 83 ? -8.341 -0.111 19.468 1.00 91.56 83 ALA A C 1
ATOM 654 O O . ALA A 1 83 ? -7.583 -0.540 18.598 1.00 91.56 83 ALA A O 1
ATOM 655 N N . GLN A 1 84 ? -9.614 0.193 19.212 1.00 93.38 84 GLN A N 1
ATOM 656 C CA . GLN A 1 84 ? -10.233 0.049 17.900 1.00 93.38 84 GLN A CA 1
ATOM 657 C C . GLN A 1 84 ? -9.603 0.999 16.868 1.00 93.38 84 GLN A C 1
ATOM 659 O O . GLN A 1 84 ? -9.285 0.579 15.756 1.00 93.38 84 GLN A O 1
ATOM 664 N N . GLU A 1 85 ? -9.370 2.260 17.241 1.00 91.00 85 GLU A N 1
ATOM 665 C CA . GLU A 1 85 ? -8.698 3.251 16.396 1.00 91.00 85 GLU A CA 1
ATOM 666 C C . GLU A 1 85 ? -7.227 2.909 16.156 1.00 91.00 85 GLU A C 1
ATOM 668 O O . GLU A 1 85 ? -6.757 3.014 15.025 1.00 91.00 85 GLU A O 1
ATOM 673 N N . GLN A 1 86 ? -6.520 2.394 17.161 1.00 92.62 86 GLN A N 1
ATOM 674 C CA . GLN A 1 86 ? -5.151 1.895 17.003 1.00 92.62 86 GLN A CA 1
ATOM 675 C C . GLN A 1 86 ? -5.080 0.758 15.980 1.00 92.62 86 GLN A C 1
ATOM 677 O O . GLN A 1 86 ? -4.254 0.802 15.064 1.00 92.62 86 GLN A O 1
ATOM 682 N N . LEU A 1 87 ? -5.965 -0.236 16.105 1.00 93.56 87 LEU A N 1
ATOM 683 C CA . LEU A 1 87 ? -6.023 -1.357 15.173 1.00 93.56 87 LEU A CA 1
ATOM 684 C C . LEU A 1 87 ? -6.370 -0.890 13.758 1.00 93.56 87 LEU A C 1
ATOM 686 O O . LEU A 1 87 ? -5.719 -1.303 12.801 1.00 93.56 87 LEU A O 1
ATOM 690 N N . ALA A 1 88 ? -7.352 -0.000 13.618 1.00 91.69 88 ALA A N 1
ATOM 691 C CA . ALA A 1 88 ? -7.738 0.545 12.323 1.00 91.69 88 ALA A CA 1
ATOM 692 C C . ALA A 1 88 ? -6.604 1.319 11.653 1.00 91.69 88 ALA A C 1
ATOM 694 O O . ALA A 1 88 ? -6.354 1.116 10.469 1.00 91.69 88 ALA A O 1
ATOM 695 N N . ILE A 1 89 ? -5.886 2.162 12.402 1.00 90.31 89 ILE A N 1
ATOM 696 C CA . ILE A 1 89 ? -4.718 2.893 11.895 1.00 90.31 89 ILE A CA 1
ATOM 697 C C . ILE A 1 89 ? -3.642 1.913 11.426 1.00 90.31 89 ILE A C 1
ATOM 699 O O . ILE A 1 89 ? -3.064 2.106 10.356 1.00 90.31 89 ILE A O 1
ATOM 703 N N . PHE A 1 90 ? -3.375 0.861 12.203 1.00 91.81 90 PHE A N 1
ATOM 704 C CA . PHE A 1 90 ? -2.381 -0.145 11.844 1.00 91.81 90 PHE A CA 1
ATOM 705 C C . PHE A 1 90 ? -2.760 -0.889 10.558 1.00 91.81 90 PHE A C 1
ATOM 707 O O . PHE A 1 90 ? -1.956 -0.964 9.629 1.00 91.81 90 PHE A O 1
ATOM 714 N N . VAL A 1 91 ? -3.993 -1.390 10.481 1.00 91.69 91 VAL A N 1
ATOM 715 C CA . VAL A 1 91 ? -4.510 -2.099 9.303 1.00 91.69 91 VAL A CA 1
ATOM 716 C C . VAL A 1 91 ? -4.507 -1.188 8.075 1.00 91.69 91 VAL A C 1
ATOM 718 O O . VAL A 1 91 ? -3.998 -1.575 7.025 1.00 91.69 91 VAL A O 1
ATOM 721 N N . TYR A 1 92 ? -4.991 0.046 8.219 1.00 89.06 92 TYR A N 1
ATOM 722 C CA . TYR A 1 92 ? -4.975 1.053 7.160 1.00 89.06 92 TYR A CA 1
ATOM 723 C C . TYR A 1 92 ? -3.554 1.319 6.645 1.00 89.06 92 TYR A C 1
ATOM 725 O O . TYR A 1 92 ? -3.312 1.376 5.439 1.00 89.06 92 TYR A O 1
ATOM 733 N N . TRP A 1 93 ? -2.588 1.460 7.556 1.00 88.44 93 TRP A N 1
ATOM 734 C CA . TRP A 1 93 ? -1.194 1.687 7.188 1.00 88.44 93 TRP A CA 1
ATOM 735 C C . TRP A 1 93 ? -0.590 0.494 6.442 1.00 88.44 93 TRP A C 1
ATOM 737 O O . TRP A 1 93 ? 0.091 0.693 5.433 1.00 88.44 93 TRP A O 1
ATOM 747 N N . MET A 1 94 ? -0.861 -0.729 6.904 1.00 89.69 94 MET A N 1
ATOM 748 C CA . MET A 1 94 ? -0.417 -1.958 6.241 1.00 89.69 94 MET A CA 1
ATOM 749 C C . MET A 1 94 ? -0.982 -2.069 4.823 1.00 89.69 94 MET A C 1
ATOM 751 O O . MET A 1 94 ? -0.232 -2.349 3.888 1.00 89.69 94 MET A O 1
ATOM 755 N N . GLU A 1 95 ? -2.273 -1.792 4.647 1.00 87.94 95 GLU A N 1
ATOM 756 C CA . GLU A 1 95 ? -2.920 -1.828 3.334 1.00 87.94 95 GLU A CA 1
ATOM 757 C C . GLU A 1 95 ? -2.325 -0.779 2.387 1.00 87.94 95 GLU A C 1
ATOM 759 O O . GLU A 1 95 ? -1.925 -1.089 1.262 1.00 87.94 95 GLU A O 1
ATOM 764 N N . LEU A 1 96 ? -2.148 0.456 2.865 1.00 85.31 96 LEU A N 1
ATOM 765 C CA . LEU A 1 96 ? -1.528 1.521 2.078 1.00 85.31 96 LEU A CA 1
ATOM 766 C C . LEU A 1 96 ? -0.075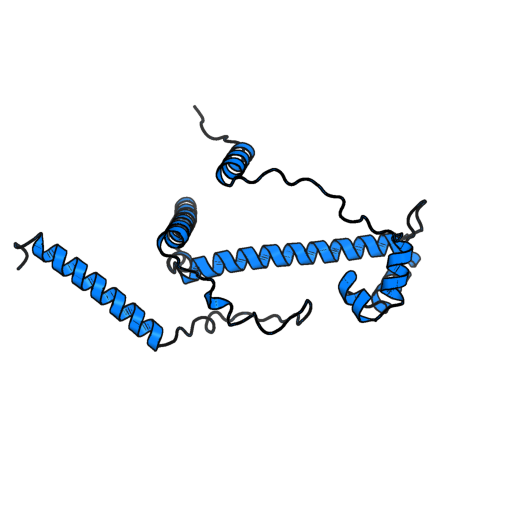 1.193 1.699 1.00 85.31 96 LEU A C 1
ATOM 768 O O . LEU A 1 96 ? 0.365 1.512 0.589 1.00 85.31 96 LEU A O 1
ATOM 772 N N . PHE A 1 97 ? 0.682 0.575 2.609 1.00 85.25 97 PHE A N 1
ATOM 773 C CA . PHE A 1 97 ? 2.045 0.128 2.338 1.00 85.25 97 PHE A CA 1
ATOM 774 C C . PHE A 1 97 ? 2.065 -0.949 1.251 1.00 85.25 97 PHE A C 1
ATOM 776 O O . PHE A 1 97 ? 2.804 -0.806 0.274 1.00 85.25 97 PHE A O 1
ATOM 783 N N . ASN A 1 98 ? 1.228 -1.979 1.387 1.00 86.81 98 ASN A N 1
ATOM 784 C CA . ASN A 1 98 ? 1.115 -3.062 0.415 1.00 86.81 98 ASN A CA 1
ATOM 785 C C . ASN A 1 98 ? 0.730 -2.527 -0.965 1.00 86.81 98 ASN A C 1
ATOM 787 O O . ASN A 1 98 ? 1.382 -2.862 -1.956 1.00 86.81 98 ASN A O 1
ATOM 791 N N . LEU A 1 99 ? -0.254 -1.625 -1.024 1.00 83.12 99 LEU A N 1
ATOM 792 C CA . LEU A 1 99 ? -0.687 -0.986 -2.262 1.00 83.12 99 LEU A CA 1
ATOM 793 C C . LEU A 1 99 ? 0.459 -0.218 -2.933 1.00 83.12 99 LEU A C 1
ATOM 795 O O . LEU A 1 99 ? 0.732 -0.418 -4.116 1.00 83.12 99 LEU A O 1
ATOM 799 N N . ARG A 1 100 ? 1.174 0.634 -2.187 1.00 84.94 100 ARG A N 1
ATOM 800 C CA . ARG A 1 100 ? 2.310 1.403 -2.730 1.00 84.94 100 ARG A CA 1
ATOM 801 C C . ARG A 1 100 ? 3.460 0.500 -3.163 1.00 84.94 100 ARG A C 1
ATOM 803 O O . ARG A 1 100 ? 4.100 0.768 -4.179 1.00 84.94 100 ARG A O 1
ATOM 810 N N . HIS A 1 101 ? 3.725 -0.565 -2.413 1.00 80.19 101 HIS A N 1
ATOM 811 C CA . HIS A 1 101 ? 4.752 -1.539 -2.760 1.00 80.19 101 HIS A CA 1
ATOM 812 C C . HIS A 1 101 ? 4.407 -2.271 -4.062 1.00 80.19 101 HIS A C 1
ATOM 814 O O . HIS A 1 101 ? 5.245 -2.339 -4.963 1.00 80.19 101 HIS A O 1
ATOM 820 N N . ALA A 1 102 ? 3.166 -2.746 -4.197 1.00 80.31 102 ALA A N 1
ATOM 821 C CA . ALA A 1 102 ? 2.672 -3.381 -5.414 1.00 80.31 102 ALA A CA 1
ATOM 822 C C . ALA A 1 102 ? 2.716 -2.420 -6.612 1.00 80.31 102 ALA A C 1
ATOM 824 O O . ALA A 1 102 ? 3.213 -2.786 -7.672 1.00 80.31 102 ALA A O 1
ATOM 825 N N . GLN A 1 103 ? 2.300 -1.161 -6.439 1.00 77.81 103 GLN A N 1
ATOM 826 C CA . GLN A 1 103 ? 2.386 -0.137 -7.489 1.00 77.81 103 GLN A CA 1
ATOM 827 C C . GLN A 1 103 ? 3.822 0.077 -7.979 1.00 77.81 103 GLN A C 1
ATOM 829 O O . GLN A 1 103 ? 4.076 0.065 -9.183 1.00 77.81 103 GLN A O 1
ATOM 834 N N . LEU A 1 104 ? 4.775 0.247 -7.058 1.00 76.94 104 LEU A N 1
ATOM 835 C CA . LEU A 1 104 ? 6.187 0.413 -7.409 1.00 76.94 104 LEU A CA 1
ATOM 836 C C . LEU A 1 104 ? 6.734 -0.822 -8.124 1.00 76.94 104 LEU A C 1
ATOM 838 O O . LEU A 1 104 ? 7.427 -0.690 -9.133 1.00 76.94 104 LEU A O 1
ATOM 842 N N . ARG A 1 105 ? 6.398 -2.016 -7.630 1.00 82.19 105 ARG A N 1
ATOM 843 C CA . ARG A 1 105 ? 6.783 -3.277 -8.260 1.00 82.19 105 ARG A CA 1
ATOM 844 C C . ARG A 1 105 ? 6.247 -3.372 -9.688 1.00 82.19 105 ARG A C 1
ATOM 846 O O . ARG A 1 105 ? 7.034 -3.646 -10.588 1.00 82.19 105 ARG A O 1
ATOM 853 N N . ASN A 1 106 ? 4.973 -3.057 -9.906 1.00 79.62 106 ASN A N 1
ATOM 854 C CA . ASN A 1 106 ? 4.344 -3.084 -11.228 1.00 79.62 106 ASN A CA 1
ATOM 855 C C . ASN A 1 106 ? 5.020 -2.104 -12.197 1.00 79.62 106 ASN A C 1
ATOM 857 O O . ASN A 1 106 ? 5.277 -2.443 -13.351 1.00 79.62 106 ASN A O 1
ATOM 861 N N . ILE A 1 107 ? 5.370 -0.900 -11.730 1.00 77.44 107 ILE A N 1
ATOM 862 C CA . ILE A 1 107 ? 6.120 0.078 -12.535 1.00 77.44 107 ILE A CA 1
ATOM 863 C C . ILE A 1 107 ? 7.493 -0.485 -12.925 1.00 77.44 107 ILE A C 1
ATOM 865 O O . ILE A 1 107 ? 7.885 -0.412 -14.090 1.00 77.44 107 ILE A O 1
ATOM 869 N N . ILE A 1 108 ? 8.219 -1.066 -11.968 1.00 74.88 108 ILE A N 1
ATOM 870 C CA . ILE A 1 108 ? 9.539 -1.662 -12.205 1.00 74.88 108 ILE A CA 1
ATOM 871 C C . ILE A 1 108 ? 9.438 -2.826 -13.201 1.00 74.88 108 ILE A C 1
ATOM 873 O O . ILE A 1 108 ? 10.225 -2.904 -14.147 1.00 74.88 108 ILE A O 1
ATOM 877 N N . GLU A 1 109 ? 8.457 -3.707 -13.027 1.00 79.12 109 GLU A N 1
ATOM 878 C CA . GLU A 1 109 ? 8.199 -4.830 -13.928 1.00 79.12 109 GLU A CA 1
ATOM 879 C C . GLU A 1 109 ? 7.843 -4.351 -15.340 1.00 79.12 109 GLU A C 1
ATOM 881 O O . GLU A 1 109 ? 8.401 -4.877 -16.304 1.00 79.12 109 GLU A O 1
ATOM 886 N N . ARG A 1 110 ? 7.029 -3.294 -15.482 1.00 79.38 110 ARG A N 1
ATOM 887 C CA . ARG A 1 110 ? 6.718 -2.673 -16.782 1.00 79.38 110 ARG A CA 1
ATOM 888 C C . ARG A 1 110 ? 7.973 -2.117 -17.461 1.00 79.38 110 ARG A C 1
ATOM 890 O O . ARG A 1 110 ? 8.190 -2.386 -18.643 1.00 79.38 110 ARG A O 1
ATOM 897 N N . ILE A 1 111 ? 8.835 -1.405 -16.728 1.00 75.81 111 ILE A N 1
ATOM 898 C CA . ILE A 1 111 ? 10.104 -0.865 -17.259 1.00 75.81 111 ILE A CA 1
ATOM 899 C C . ILE A 1 111 ? 11.003 -1.997 -17.772 1.00 75.81 111 ILE A C 1
ATOM 901 O O . ILE A 1 111 ? 11.528 -1.934 -18.892 1.00 75.81 111 ILE A O 1
ATOM 905 N N . PHE A 1 112 ? 11.171 -3.055 -16.977 1.00 74.88 112 PHE A N 1
ATOM 906 C CA . PHE A 1 112 ? 11.969 -4.204 -17.396 1.00 74.88 112 PHE A CA 1
ATOM 907 C C . PHE A 1 112 ? 11.311 -4.984 -18.536 1.00 74.88 112 PHE A C 1
ATOM 909 O O . PHE A 1 112 ? 12.028 -5.469 -19.410 1.00 74.88 112 PHE A O 1
ATOM 916 N N . GLY A 1 113 ? 9.981 -5.075 -18.567 1.00 75.25 113 GLY A N 1
ATOM 917 C CA . GLY A 1 113 ? 9.215 -5.711 -19.636 1.00 75.25 113 GLY A CA 1
ATOM 918 C C . GLY A 1 113 ? 9.453 -5.038 -20.986 1.00 75.25 113 GLY A C 1
ATOM 919 O O . GLY A 1 113 ? 9.898 -5.695 -21.928 1.00 75.25 113 GLY A O 1
ATOM 920 N N . VAL A 1 114 ? 9.273 -3.716 -21.059 1.00 75.50 114 VAL A N 1
ATOM 921 C CA . VAL A 1 114 ? 9.566 -2.918 -22.266 1.00 75.50 114 VAL A CA 1
ATOM 922 C C . VAL A 1 114 ? 11.025 -3.088 -22.692 1.00 75.50 114 VAL A C 1
ATOM 924 O O . VAL A 1 114 ? 11.310 -3.383 -23.855 1.00 75.50 114 VAL A O 1
ATOM 927 N N . SER A 1 115 ? 11.955 -2.988 -21.738 1.00 72.69 115 SER A N 1
ATOM 928 C CA . SER A 1 115 ? 13.392 -3.112 -22.019 1.00 72.69 115 SER A CA 1
ATOM 929 C C . SER A 1 115 ? 13.756 -4.486 -22.589 1.00 72.69 115 SER A C 1
ATOM 931 O O . SER A 1 115 ? 14.502 -4.576 -23.564 1.00 72.69 115 SER A O 1
ATOM 933 N N . LYS A 1 116 ? 13.205 -5.565 -22.022 1.00 74.38 116 LYS A N 1
ATOM 934 C CA . LYS A 1 116 ? 13.434 -6.946 -22.473 1.00 74.38 116 LYS A CA 1
ATOM 935 C C . LYS A 1 116 ? 12.815 -7.230 -23.843 1.00 74.38 116 LYS A C 1
ATOM 937 O O . LYS A 1 116 ? 13.451 -7.904 -24.654 1.00 74.38 116 LYS A O 1
ATOM 942 N N . ARG A 1 117 ? 11.614 -6.704 -24.124 1.00 73.56 117 ARG A N 1
ATOM 943 C CA . ARG A 1 117 ? 10.956 -6.841 -25.437 1.00 73.56 117 ARG A CA 1
ATOM 944 C C . ARG A 1 117 ? 11.754 -6.146 -26.538 1.00 73.56 117 ARG A C 1
ATOM 946 O O . ARG A 1 117 ? 12.024 -6.745 -27.577 1.00 73.56 117 ARG A O 1
ATOM 953 N N . ARG A 1 118 ? 12.189 -4.908 -26.286 1.00 71.25 118 ARG A N 1
ATOM 954 C CA . ARG A 1 118 ? 12.930 -4.094 -27.261 1.00 71.25 118 ARG A CA 1
ATOM 955 C C . ARG A 1 118 ? 14.361 -4.585 -27.474 1.00 71.25 118 ARG A C 1
ATOM 957 O O . ARG A 1 118 ? 14.855 -4.596 -28.600 1.00 71.25 118 ARG A O 1
ATOM 964 N N . PHE A 1 119 ? 15.017 -5.041 -26.409 1.00 76.50 119 PHE A N 1
ATOM 965 C CA . PHE A 1 119 ? 16.390 -5.528 -26.449 1.00 76.50 119 PHE A CA 1
ATOM 966 C C . PHE A 1 119 ? 16.449 -6.991 -26.020 1.00 76.50 119 PHE A C 1
ATOM 968 O O . PHE A 1 119 ? 16.803 -7.310 -24.886 1.00 76.50 119 PHE A O 1
ATOM 975 N N . ARG A 1 120 ? 16.186 -7.903 -26.967 1.00 71.38 120 ARG A N 1
ATOM 976 C CA . ARG A 1 120 ? 16.260 -9.364 -26.744 1.00 71.38 120 ARG A CA 1
ATOM 977 C C . ARG A 1 120 ? 17.592 -9.829 -26.142 1.00 71.38 120 ARG A C 1
ATOM 979 O O . ARG A 1 120 ? 17.627 -10.848 -25.461 1.00 71.38 120 ARG A O 1
ATOM 986 N N . VAL A 1 121 ? 18.665 -9.059 -26.344 1.00 71.50 121 VAL A N 1
ATOM 987 C CA . VAL A 1 121 ? 19.984 -9.300 -25.739 1.00 71.50 121 VAL A CA 1
ATOM 988 C C . VAL A 1 121 ? 19.950 -9.309 -24.201 1.00 71.50 121 VAL A C 1
ATOM 990 O O . VAL A 1 121 ? 20.774 -9.980 -23.591 1.00 71.50 121 VAL A O 1
ATOM 993 N N . LEU A 1 122 ? 18.980 -8.626 -23.576 1.00 70.44 122 LEU A N 1
ATOM 994 C CA . LEU A 1 122 ? 18.764 -8.607 -22.123 1.00 70.44 122 LEU A CA 1
ATOM 995 C C . LEU A 1 122 ? 17.993 -9.833 -21.600 1.00 70.44 122 LEU A C 1
ATOM 997 O O . LEU A 1 122 ? 17.955 -10.056 -20.392 1.00 70.44 122 LEU A O 1
ATOM 1001 N N . VAL A 1 123 ? 17.359 -10.609 -22.485 1.00 70.00 123 VAL A N 1
ATOM 1002 C CA . VAL A 1 123 ? 16.626 -11.842 -22.139 1.00 70.00 123 VAL A CA 1
ATOM 1003 C C . VAL A 1 123 ? 17.555 -13.051 -22.216 1.00 70.00 123 VAL A C 1
ATOM 1005 O O . VAL A 1 123 ? 17.535 -13.927 -21.354 1.00 70.00 123 VAL A O 1
ATOM 1008 N N . SER A 1 124 ? 18.415 -13.089 -23.230 1.00 68.56 124 SER A N 1
ATOM 1009 C CA . SER A 1 124 ? 19.444 -14.116 -23.373 1.00 68.56 124 SER A CA 1
ATOM 1010 C C . SER A 1 124 ? 20.543 -13.937 -22.327 1.00 68.56 124 SER A C 1
ATOM 1012 O O . SER A 1 124 ? 21.180 -12.891 -22.295 1.00 68.56 124 SER A O 1
ATOM 1014 N N . ARG A 1 125 ? 20.810 -14.969 -21.515 1.00 60.44 125 ARG A N 1
ATOM 1015 C CA . ARG A 1 125 ? 21.875 -14.983 -20.497 1.00 60.44 125 ARG A CA 1
ATOM 1016 C C . ARG A 1 125 ? 23.251 -14.790 -21.169 1.00 60.44 125 ARG A C 1
ATOM 1018 O O . ARG A 1 125 ? 23.753 -15.743 -21.773 1.00 60.44 125 ARG A O 1
ATOM 1025 N N . PRO A 1 126 ? 23.893 -13.608 -21.100 1.00 60.69 126 PRO A N 1
ATOM 1026 C CA . PRO A 1 126 ? 25.175 -13.408 -21.761 1.00 60.69 126 PRO A CA 1
ATOM 1027 C C . PRO A 1 126 ? 26.249 -14.170 -20.979 1.00 60.69 126 PRO A C 1
ATOM 1029 O O . PRO A 1 126 ? 26.291 -14.096 -19.751 1.00 60.69 126 PRO A O 1
ATOM 1032 N N . LYS A 1 127 ? 27.164 -14.869 -21.661 1.00 70.81 127 LYS A N 1
ATOM 1033 C CA . LYS A 1 127 ? 28.357 -15.486 -21.039 1.00 70.81 127 LYS A CA 1
ATOM 1034 C C . LYS A 1 127 ? 29.415 -14.426 -20.674 1.00 70.81 127 LYS A C 1
ATOM 1036 O O . LYS A 1 127 ? 30.592 -14.584 -20.976 1.00 70.81 127 LYS A O 1
ATOM 1041 N N . MET A 1 128 ? 28.986 -13.305 -20.101 1.00 68.25 128 MET A N 1
ATOM 1042 C CA . MET A 1 128 ? 29.817 -12.145 -19.772 1.00 68.25 128 MET A CA 1
ATOM 1043 C C . MET A 1 128 ? 29.862 -11.954 -18.254 1.00 68.25 128 MET A C 1
ATOM 1045 O O . MET A 1 128 ? 28.948 -12.382 -17.550 1.00 68.25 128 MET A O 1
ATOM 1049 N N . GLY A 1 129 ? 30.914 -11.314 -17.739 1.00 79.19 129 GLY A N 1
ATOM 1050 C CA . GLY A 1 129 ? 31.027 -10.994 -16.314 1.00 79.19 129 GLY A CA 1
ATOM 1051 C C . GLY A 1 129 ? 29.940 -10.022 -15.835 1.00 79.19 129 GLY A C 1
ATOM 1052 O O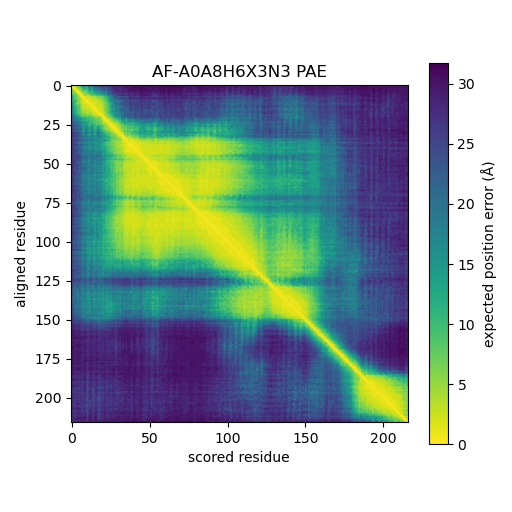 . GLY A 1 129 ? 29.351 -9.283 -16.624 1.00 79.19 129 GLY A O 1
ATOM 1053 N N . TYR A 1 130 ? 29.678 -10.009 -14.523 1.00 80.94 130 TYR A N 1
ATOM 1054 C CA . TYR A 1 130 ? 28.621 -9.194 -13.901 1.00 80.94 130 TYR A CA 1
ATOM 1055 C C . TYR A 1 130 ? 28.728 -7.702 -14.253 1.00 80.94 130 TYR A C 1
ATOM 1057 O O . TYR A 1 130 ? 27.732 -7.057 -14.560 1.00 80.94 130 TYR A O 1
ATOM 1065 N N . HIS A 1 131 ? 29.949 -7.160 -14.290 1.00 78.88 131 HIS A N 1
ATOM 1066 C CA . HIS A 1 131 ? 30.177 -5.757 -14.633 1.00 78.88 131 HIS A CA 1
ATOM 1067 C C . HIS A 1 131 ? 29.724 -5.422 -16.062 1.00 78.88 131 HIS A C 1
ATOM 1069 O O . HIS A 1 131 ? 29.066 -4.408 -16.289 1.00 78.88 131 HIS A O 1
ATOM 1075 N N . GLN A 1 132 ? 30.024 -6.302 -17.019 1.00 77.88 132 GLN A N 1
ATOM 1076 C CA . GLN A 1 132 ? 29.611 -6.133 -18.407 1.00 77.88 132 GLN A CA 1
ATOM 1077 C C . GLN A 1 132 ? 28.091 -6.268 -18.561 1.00 77.88 132 GLN A C 1
ATOM 1079 O O . GLN A 1 132 ? 27.496 -5.500 -19.310 1.00 77.88 132 GLN A O 1
ATOM 1084 N N . GLN A 1 133 ? 27.448 -7.174 -17.815 1.00 78.81 133 GLN A N 1
ATOM 1085 C CA . GLN A 1 133 ? 25.984 -7.302 -17.810 1.00 78.81 133 GLN A CA 1
ATOM 1086 C C . GLN A 1 133 ? 25.305 -6.008 -17.329 1.00 78.81 133 GLN A C 1
ATOM 1088 O O . GLN A 1 133 ? 24.368 -5.533 -17.970 1.00 78.81 133 GLN A O 1
ATOM 1093 N N . THR A 1 134 ? 25.816 -5.380 -16.265 1.00 79.12 134 THR A N 1
ATOM 1094 C CA . THR A 1 134 ? 25.295 -4.092 -15.772 1.00 79.12 134 THR A CA 1
ATOM 1095 C C . THR A 1 134 ? 25.461 -2.969 -16.800 1.00 79.12 134 THR A C 1
ATOM 1097 O O . THR A 1 134 ? 24.541 -2.172 -16.995 1.00 79.12 134 THR A O 1
ATOM 1100 N N . LEU A 1 135 ? 26.597 -2.921 -17.508 1.00 83.31 135 LEU A N 1
ATOM 1101 C CA . LEU A 1 135 ? 26.824 -1.944 -18.581 1.00 83.31 135 LEU A CA 1
ATOM 1102 C C . LEU A 1 135 ? 25.853 -2.131 -19.752 1.00 83.31 135 LEU A C 1
ATOM 1104 O O . LEU A 1 135 ? 25.390 -1.139 -20.310 1.00 83.31 135 LEU A O 1
ATOM 1108 N N . MET A 1 136 ? 25.497 -3.372 -20.100 1.00 79.94 136 MET A N 1
ATOM 1109 C CA . MET A 1 136 ? 24.507 -3.640 -21.151 1.00 79.94 136 MET A CA 1
ATOM 1110 C C . MET A 1 136 ? 23.118 -3.115 -20.780 1.00 79.94 136 MET A C 1
ATOM 1112 O O . MET A 1 136 ? 22.452 -2.524 -21.628 1.00 79.94 136 MET A O 1
ATOM 1116 N N . VAL A 1 137 ? 22.697 -3.272 -19.519 1.00 79.50 137 VAL A N 1
ATOM 1117 C CA . VAL A 1 137 ? 21.426 -2.709 -19.027 1.00 79.50 137 VAL A CA 1
ATOM 1118 C C . VAL A 1 137 ? 21.451 -1.179 -19.105 1.00 79.50 137 VAL A C 1
ATOM 1120 O O . VAL A 1 137 ? 20.506 -0.576 -19.613 1.00 79.50 137 VAL A O 1
ATOM 1123 N N . GLY A 1 138 ? 22.549 -0.550 -18.672 1.00 81.06 138 GLY A N 1
ATOM 1124 C CA . GLY A 1 138 ? 22.720 0.904 -18.753 1.00 81.06 138 GLY A CA 1
ATOM 1125 C C . GLY A 1 138 ? 22.728 1.436 -20.191 1.00 81.06 138 GLY A C 1
ATOM 1126 O O . GLY A 1 138 ? 22.049 2.417 -20.487 1.00 81.06 138 GLY A O 1
ATOM 1127 N N . ALA A 1 139 ? 23.436 0.764 -21.103 1.00 83.19 139 ALA A N 1
ATOM 1128 C CA . ALA A 1 139 ? 23.483 1.123 -22.520 1.00 83.19 139 ALA A CA 1
ATOM 1129 C C . ALA A 1 139 ? 22.113 0.973 -23.201 1.00 83.19 139 ALA A C 1
ATOM 1131 O O . ALA A 1 139 ? 21.709 1.850 -23.963 1.00 83.19 139 ALA A O 1
ATOM 1132 N N . ALA A 1 140 ? 21.373 -0.097 -22.891 1.00 79.69 140 ALA A N 1
ATOM 1133 C CA . ALA A 1 140 ? 20.019 -0.308 -23.396 1.00 79.69 140 ALA A CA 1
ATOM 1134 C C . ALA A 1 140 ? 19.044 0.776 -22.904 1.00 79.69 140 ALA A C 1
ATOM 1136 O O . ALA A 1 140 ? 18.269 1.306 -23.699 1.00 79.69 140 ALA A O 1
ATOM 1137 N N . ALA A 1 141 ? 19.119 1.160 -21.624 1.00 78.31 141 ALA A N 1
ATOM 1138 C CA . ALA A 1 141 ? 18.304 2.239 -21.064 1.00 78.31 141 ALA A CA 1
ATOM 1139 C C . ALA A 1 141 ? 18.643 3.610 -21.680 1.00 78.31 141 ALA A C 1
ATOM 1141 O O . ALA A 1 141 ? 17.742 4.367 -22.038 1.00 78.31 141 ALA A O 1
ATOM 1142 N N . ALA A 1 142 ? 19.931 3.920 -21.858 1.00 81.38 142 ALA A N 1
ATOM 1143 C CA . ALA A 1 142 ? 20.371 5.159 -22.500 1.00 81.38 142 ALA A CA 1
ATOM 1144 C C . ALA A 1 142 ? 19.913 5.238 -23.964 1.00 81.38 142 ALA A C 1
ATOM 1146 O O . ALA A 1 142 ? 19.389 6.266 -24.392 1.00 81.38 142 ALA A O 1
ATOM 1147 N N . LEU A 1 143 ? 20.046 4.137 -24.711 1.00 81.75 143 LEU A N 1
ATOM 1148 C CA . LEU A 1 143 ? 19.575 4.049 -26.091 1.00 81.75 143 LEU A CA 1
ATOM 1149 C C . LEU A 1 143 ? 18.048 4.172 -26.171 1.00 81.75 143 LEU A C 1
ATOM 1151 O O . LEU A 1 143 ? 17.543 4.889 -27.028 1.00 81.75 143 LEU A O 1
ATOM 1155 N N . HIS A 1 144 ? 17.307 3.535 -25.261 1.00 75.62 144 HIS A N 1
ATOM 1156 C CA . HIS A 1 144 ? 15.853 3.691 -25.170 1.00 75.62 144 HIS A CA 1
ATOM 1157 C C . HIS A 1 144 ? 15.451 5.151 -24.923 1.00 75.62 144 HIS A C 1
ATOM 1159 O O . HIS A 1 144 ? 14.609 5.681 -25.645 1.00 75.62 144 HIS A O 1
ATOM 1165 N N . ASN A 1 145 ? 16.096 5.824 -23.964 1.00 79.88 145 ASN A N 1
ATOM 1166 C CA . ASN A 1 145 ? 15.836 7.234 -23.673 1.00 79.88 145 ASN A CA 1
ATOM 1167 C C . ASN A 1 145 ? 16.149 8.135 -24.878 1.00 79.88 145 ASN A C 1
ATOM 1169 O O . ASN A 1 145 ? 15.361 9.022 -25.196 1.00 79.88 145 ASN A O 1
ATOM 1173 N N . PHE A 1 146 ? 17.260 7.884 -25.576 1.00 79.81 146 PHE A N 1
ATOM 1174 C CA . PHE A 1 146 ? 17.644 8.626 -26.778 1.00 79.81 146 PHE A CA 1
ATOM 1175 C C . PHE A 1 146 ? 16.615 8.464 -27.907 1.00 79.81 146 PHE A C 1
ATOM 1177 O O . PHE A 1 146 ? 16.151 9.455 -28.469 1.00 79.81 146 PHE A O 1
ATOM 1184 N N . LEU A 1 147 ? 16.199 7.226 -28.193 1.00 75.00 147 LEU A N 1
ATOM 1185 C CA . LEU A 1 147 ? 15.195 6.937 -29.223 1.00 75.00 147 LEU A CA 1
ATOM 1186 C C . LEU A 1 147 ? 13.818 7.510 -28.855 1.00 75.00 147 LEU A C 1
ATOM 1188 O O . LEU A 1 147 ? 13.109 8.005 -29.727 1.00 75.00 147 LEU A O 1
ATOM 1192 N N . ARG A 1 148 ? 13.451 7.515 -27.569 1.00 73.56 148 ARG A N 1
ATOM 1193 C CA . ARG A 1 148 ? 12.214 8.149 -27.093 1.00 73.56 148 ARG A CA 1
ATOM 1194 C C . ARG A 1 148 ? 12.209 9.662 -27.337 1.00 73.56 148 ARG A C 1
ATOM 1196 O O . ARG A 1 148 ? 11.185 10.201 -27.742 1.00 73.56 148 ARG A O 1
ATOM 1203 N N . ILE A 1 149 ? 13.333 10.337 -27.096 1.00 74.44 149 ILE A N 1
ATOM 1204 C CA . ILE A 1 149 ? 13.454 11.796 -27.259 1.00 74.44 149 ILE A CA 1
ATOM 1205 C C . ILE A 1 149 ? 13.485 12.201 -28.739 1.00 74.44 149 ILE A C 1
ATOM 1207 O O . ILE A 1 149 ? 12.900 13.221 -29.097 1.00 74.44 149 ILE A O 1
ATOM 1211 N N . HIS A 1 150 ? 14.151 11.422 -29.597 1.00 71.25 150 HIS A N 1
ATOM 1212 C CA . HIS A 1 150 ? 14.412 11.819 -30.985 1.00 71.25 150 HIS A CA 1
ATOM 1213 C C . HIS A 1 150 ? 13.457 11.223 -32.027 1.00 71.25 150 HIS A C 1
ATOM 1215 O O . HIS A 1 150 ? 13.233 11.859 -33.053 1.00 71.25 150 HIS A O 1
ATOM 1221 N N . GLU A 1 151 ? 12.889 10.038 -31.792 1.00 64.94 151 GLU A N 1
ATOM 1222 C CA . GLU A 1 151 ? 12.047 9.345 -32.783 1.00 64.94 151 GLU A CA 1
ATOM 1223 C C . GLU A 1 151 ? 10.559 9.316 -32.401 1.00 64.94 151 GLU A C 1
ATOM 1225 O O . GLU A 1 151 ? 9.746 8.792 -33.157 1.00 64.94 151 GLU A O 1
ATOM 1230 N N . GLY A 1 152 ? 10.181 9.869 -31.240 1.00 59.22 152 GLY A N 1
ATOM 1231 C CA . GLY A 1 152 ? 8.785 9.905 -30.790 1.00 59.22 152 GLY A CA 1
ATOM 1232 C C . GLY A 1 152 ? 8.156 8.518 -30.618 1.00 59.22 152 GLY A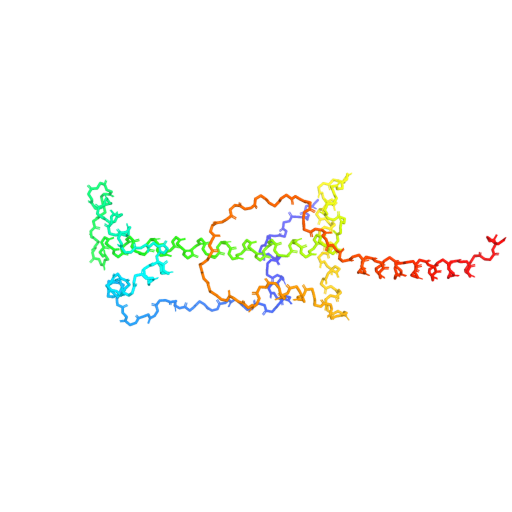 C 1
ATOM 1233 O O . GLY A 1 152 ? 6.935 8.392 -30.656 1.00 59.22 152 GLY A O 1
ATOM 1234 N N . ILE A 1 153 ? 8.978 7.471 -30.455 1.00 58.78 153 ILE A N 1
ATOM 1235 C CA . ILE A 1 153 ? 8.509 6.098 -30.258 1.00 58.78 153 ILE A CA 1
ATOM 1236 C C . ILE A 1 153 ? 7.857 6.018 -28.877 1.00 58.78 153 ILE A C 1
ATOM 1238 O O . ILE A 1 153 ? 8.531 5.879 -27.853 1.00 58.78 153 ILE A O 1
ATOM 1242 N N . ASN A 1 154 ? 6.532 6.118 -28.863 1.00 56.19 154 ASN A N 1
ATOM 1243 C CA . ASN A 1 154 ? 5.718 5.785 -27.712 1.00 56.19 154 ASN A CA 1
ATOM 1244 C C . ASN A 1 154 ? 5.611 4.258 -27.645 1.00 56.19 154 ASN A C 1
ATOM 1246 O O . ASN A 1 154 ? 4.731 3.670 -28.260 1.00 56.19 154 ASN A O 1
ATOM 1250 N N . ASP A 1 155 ? 6.434 3.610 -26.816 1.00 57.88 155 ASP A N 1
ATOM 1251 C CA . ASP A 1 155 ? 6.218 2.207 -26.396 1.00 57.88 155 ASP A CA 1
ATOM 1252 C C . ASP A 1 155 ? 4.933 2.062 -25.516 1.00 57.88 155 ASP A C 1
ATOM 1254 O O . ASP A 1 155 ? 4.779 1.095 -24.772 1.00 57.88 155 ASP A O 1
ATOM 1258 N N . ILE A 1 156 ? 4.039 3.064 -25.555 1.00 50.59 156 ILE A N 1
ATOM 1259 C CA . ILE A 1 156 ? 2.812 3.246 -24.765 1.00 50.59 156 ILE A CA 1
ATOM 1260 C C . ILE A 1 156 ? 1.568 2.795 -25.560 1.00 50.59 156 ILE A C 1
ATOM 1262 O O . ILE A 1 156 ? 0.508 2.630 -24.975 1.00 50.59 156 ILE A O 1
ATOM 1266 N N . ASP A 1 157 ? 1.680 2.476 -26.855 1.00 47.28 157 ASP A N 1
ATOM 1267 C CA . ASP A 1 157 ? 0.547 1.936 -27.638 1.00 47.28 157 ASP A CA 1
ATOM 1268 C C . ASP A 1 157 ? 0.130 0.494 -27.242 1.00 47.28 157 ASP A C 1
ATOM 1270 O O . ASP A 1 157 ? -0.764 -0.090 -27.852 1.00 47.28 157 ASP A O 1
ATOM 1274 N N . ASP A 1 158 ? 0.720 -0.071 -26.183 1.00 46.81 158 ASP A N 1
ATOM 1275 C CA . ASP A 1 158 ? 0.287 -1.324 -25.533 1.00 46.81 158 ASP A CA 1
ATOM 1276 C C . ASP A 1 158 ? -0.864 -1.095 -24.525 1.00 46.81 158 ASP A C 1
ATOM 1278 O O . ASP A 1 158 ? -1.450 -2.033 -23.986 1.00 46.81 158 ASP A O 1
ATOM 1282 N N . ASP A 1 159 ? -1.240 0.166 -24.295 1.00 48.41 159 ASP A N 1
ATOM 1283 C CA . ASP A 1 159 ? -2.342 0.572 -23.422 1.00 48.41 159 ASP A CA 1
ATOM 1284 C C . ASP A 1 159 ? -3.738 0.119 -23.944 1.00 48.41 159 ASP A C 1
ATOM 1286 O O . ASP A 1 159 ? -4.758 0.333 -23.287 1.00 48.41 159 ASP A O 1
ATOM 1290 N N . LYS A 1 160 ? -3.832 -0.568 -25.096 1.00 42.47 160 LYS A N 1
ATOM 1291 C CA . LYS A 1 160 ? -5.107 -1.131 -25.583 1.00 42.47 160 LYS A CA 1
ATOM 1292 C C . LYS A 1 160 ? -5.565 -2.392 -24.827 1.00 42.47 160 LYS A C 1
ATOM 1294 O O . LYS A 1 160 ? -6.711 -2.797 -25.003 1.00 42.47 160 LYS A O 1
ATOM 1299 N N . TYR A 1 161 ? -4.739 -2.978 -23.958 1.00 42.78 161 TYR A N 1
ATOM 1300 C CA . TYR A 1 161 ? -5.153 -4.126 -23.138 1.00 42.78 161 TYR A CA 1
ATOM 1301 C C . TYR A 1 161 ? -5.507 -3.817 -21.679 1.00 42.78 161 TYR A C 1
ATOM 1303 O O . TYR A 1 161 ? -5.787 -4.763 -20.961 1.00 42.78 161 TYR A O 1
ATOM 1311 N N . ASP A 1 162 ? -5.592 -2.549 -21.247 1.00 43.88 162 ASP A N 1
ATOM 1312 C CA . ASP A 1 162 ? -5.968 -2.245 -19.847 1.00 43.88 162 ASP A CA 1
ATOM 1313 C C . ASP A 1 162 ? -6.672 -0.884 -19.612 1.00 43.88 162 ASP A C 1
ATOM 1315 O O . ASP A 1 162 ? -6.718 -0.397 -18.482 1.00 43.88 162 ASP A O 1
ATOM 1319 N N . ILE A 1 163 ? -7.245 -0.231 -20.637 1.00 40.44 163 ILE A N 1
ATOM 1320 C CA . ILE A 1 163 ? -7.895 1.093 -20.457 1.00 40.44 163 ILE A CA 1
ATOM 1321 C C . ILE A 1 163 ? -9.434 1.064 -20.390 1.00 40.44 163 ILE A C 1
ATOM 1323 O O . ILE A 1 163 ? -10.043 2.041 -19.959 1.00 40.44 163 ILE A O 1
ATOM 1327 N N . GLU A 1 164 ? -10.106 -0.056 -20.660 1.00 35.00 164 GLU A N 1
ATOM 1328 C CA . GLU A 1 164 ? -11.576 -0.120 -20.550 1.00 35.00 164 GLU A CA 1
ATOM 1329 C C . GLU A 1 164 ? -12.037 -1.161 -19.523 1.00 35.00 164 GLU A C 1
ATOM 1331 O O . GLU A 1 164 ? -12.582 -2.209 -19.853 1.00 35.00 164 GLU A O 1
ATOM 1336 N N . GLY A 1 165 ? -11.813 -0.843 -18.241 1.00 31.50 165 GLY A N 1
ATOM 1337 C CA . GLY A 1 165 ? -12.291 -1.648 -17.113 1.00 31.50 165 GLY A CA 1
ATOM 1338 C C . GLY A 1 165 ? -11.718 -1.251 -15.747 1.00 31.50 165 GLY A C 1
ATOM 1339 O O . GLY A 1 165 ? -11.066 -2.056 -15.097 1.00 31.50 165 GLY A O 1
ATOM 1340 N N . HIS A 1 166 ? -11.962 -0.018 -15.282 1.00 36.50 166 HIS A N 1
ATOM 1341 C CA . HIS A 1 166 ? -11.874 0.381 -13.852 1.00 36.50 166 HIS A CA 1
ATOM 1342 C C . HIS A 1 166 ? -12.534 -0.693 -12.937 1.00 36.50 166 HIS A C 1
ATOM 1344 O O . HIS A 1 166 ? -13.424 -1.367 -13.458 1.00 36.50 166 HIS A O 1
ATOM 1350 N N . PRO A 1 167 ? -12.342 -0.814 -11.591 1.00 35.22 167 PRO A N 1
ATOM 1351 C CA . PRO A 1 167 ? -11.477 -0.158 -10.589 1.00 35.22 167 PRO A CA 1
ATOM 1352 C C . PRO A 1 167 ? -10.811 -1.136 -9.558 1.00 35.22 167 PRO A C 1
ATOM 1354 O O . PRO A 1 167 ? -11.338 -2.196 -9.271 1.00 35.22 167 PRO A O 1
ATOM 1357 N N . PHE A 1 168 ? -9.736 -0.720 -8.876 1.00 43.53 168 PHE A N 1
ATOM 1358 C CA . PHE A 1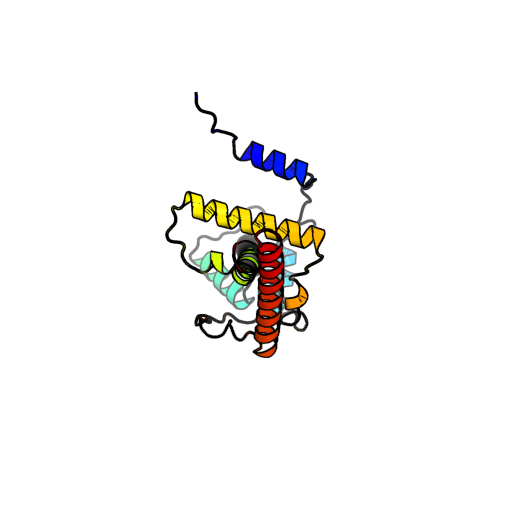 168 ? -9.352 -1.035 -7.471 1.00 43.53 168 PHE A CA 1
ATOM 1359 C C . PHE A 1 168 ? -9.315 -2.487 -6.887 1.00 43.53 168 PHE A C 1
ATOM 1361 O O . PHE A 1 168 ? -8.487 -2.703 -6.015 1.00 43.53 168 PHE A O 1
ATOM 1368 N N . LEU A 1 169 ? -10.097 -3.497 -7.279 1.00 40.31 169 LEU A N 1
ATOM 1369 C CA . LEU A 1 169 ? -10.061 -4.858 -6.708 1.00 40.31 169 LEU A CA 1
ATOM 1370 C C . LEU A 1 169 ? -10.601 -5.875 -7.724 1.00 40.31 169 LEU A C 1
ATOM 1372 O O . LEU A 1 169 ? -11.814 -5.998 -7.872 1.00 40.31 169 LEU A O 1
ATOM 1376 N N . ALA A 1 170 ? -9.745 -6.659 -8.377 1.00 25.98 170 ALA A N 1
ATOM 1377 C CA . ALA A 1 170 ? -10.188 -7.902 -9.006 1.00 25.98 170 ALA A CA 1
ATOM 1378 C C . ALA A 1 170 ? -9.038 -8.910 -9.091 1.00 25.98 170 ALA A C 1
ATOM 1380 O O . ALA A 1 170 ? -8.167 -8.810 -9.944 1.00 25.98 170 ALA A O 1
ATOM 1381 N N . GLY A 1 171 ? -9.092 -9.907 -8.208 1.00 27.52 171 GLY A N 1
ATOM 1382 C CA . GLY A 1 171 ? -8.542 -11.229 -8.482 1.00 27.52 171 GLY A CA 1
ATOM 1383 C C . GLY A 1 171 ? -7.081 -11.426 -8.114 1.00 27.52 171 GLY A C 1
ATOM 1384 O O . GLY A 1 171 ? -6.188 -11.308 -8.944 1.00 27.52 171 GLY A O 1
ATOM 1385 N N . ALA A 1 172 ? -6.861 -11.898 -6.888 1.00 41.94 172 ALA A N 1
ATOM 1386 C CA . ALA A 1 172 ? -5.805 -12.868 -6.656 1.00 41.94 172 ALA A CA 1
ATOM 1387 C C . ALA A 1 172 ? -5.938 -13.993 -7.699 1.00 41.94 172 ALA A C 1
ATOM 1389 O O . ALA A 1 172 ? -6.919 -14.736 -7.707 1.00 41.94 172 ALA A O 1
ATOM 1390 N N . GLY A 1 173 ? -4.965 -14.082 -8.595 1.00 28.28 173 GLY A N 1
ATOM 1391 C CA . GLY A 1 173 ? -4.877 -15.115 -9.611 1.00 28.28 173 GLY A CA 1
ATOM 1392 C C . GLY A 1 173 ? -3.411 -15.409 -9.850 1.00 28.28 173 GLY A C 1
ATOM 1393 O O . GLY A 1 173 ? -2.759 -14.730 -10.635 1.00 28.28 173 GLY A O 1
ATOM 1394 N N . ASN A 1 174 ? -2.893 -16.403 -9.127 1.00 43.19 174 ASN A N 1
ATOM 1395 C CA . ASN A 1 174 ? -1.665 -17.093 -9.492 1.00 43.19 174 ASN A CA 1
ATOM 1396 C C . ASN A 1 174 ? -1.813 -17.592 -10.930 1.00 43.19 174 ASN A C 1
ATOM 1398 O O . ASN A 1 174 ? -2.370 -18.664 -11.144 1.00 43.19 174 ASN A O 1
ATOM 1402 N N . ASN A 1 175 ? -1.272 -16.854 -11.887 1.00 33.75 175 ASN A N 1
ATOM 1403 C CA . ASN A 1 175 ? -0.883 -17.434 -13.154 1.00 33.75 175 ASN A CA 1
ATOM 1404 C C . ASN A 1 175 ? 0.636 -17.474 -13.150 1.00 33.75 175 ASN A C 1
ATOM 1406 O O . ASN A 1 175 ? 1.321 -16.463 -13.305 1.00 33.75 175 ASN A O 1
ATOM 1410 N N . VAL A 1 176 ? 1.146 -18.682 -12.910 1.00 38.72 176 VAL A N 1
ATOM 1411 C CA . VAL A 1 176 ? 2.407 -19.121 -13.492 1.00 38.72 176 VAL A CA 1
ATOM 1412 C C . VAL A 1 176 ? 2.294 -18.769 -14.971 1.00 38.72 176 VAL A C 1
ATOM 1414 O O . VAL A 1 176 ? 1.489 -19.355 -15.688 1.00 38.72 176 VAL A O 1
ATOM 1417 N N . ILE A 1 177 ? 2.987 -17.713 -15.387 1.00 38.06 177 ILE A N 1
ATOM 1418 C CA . ILE A 1 177 ? 3.097 -17.385 -16.800 1.00 38.06 177 ILE A CA 1
ATOM 1419 C C . ILE A 1 177 ? 4.041 -18.446 -17.343 1.00 38.06 177 ILE A C 1
ATOM 1421 O O . ILE A 1 177 ? 5.257 -18.334 -17.179 1.00 38.06 177 ILE A O 1
ATOM 1425 N N . ASP A 1 178 ? 3.472 -19.508 -17.907 1.00 29.77 178 ASP A N 1
ATOM 1426 C CA . ASP A 1 178 ? 4.224 -20.399 -18.773 1.00 29.77 178 ASP A CA 1
ATOM 1427 C C . ASP A 1 178 ? 4.866 -19.518 -19.853 1.00 29.77 178 ASP A C 1
ATOM 1429 O O . ASP A 1 178 ? 4.194 -18.742 -20.536 1.00 29.77 178 ASP A O 1
ATOM 1433 N N . GLU A 1 179 ? 6.197 -19.585 -19.945 1.00 39.09 179 GLU A N 1
ATOM 1434 C CA . GLU A 1 179 ? 7.060 -18.721 -20.767 1.00 39.09 179 GLU A CA 1
ATOM 1435 C C . GLU A 1 179 ? 6.741 -18.771 -22.278 1.00 39.09 179 GLU A C 1
ATOM 1437 O O . GLU A 1 179 ? 7.385 -18.083 -23.070 1.00 39.09 179 GLU A O 1
ATOM 1442 N N . GLU A 1 180 ? 5.756 -19.566 -22.694 1.00 38.97 180 GLU A N 1
ATOM 1443 C CA . GLU A 1 180 ? 5.470 -19.893 -24.086 1.00 38.97 180 GLU A CA 1
ATOM 1444 C C . GLU A 1 180 ? 4.370 -19.015 -24.720 1.00 38.97 180 GLU A C 1
ATOM 1446 O O . GLU A 1 180 ? 4.408 -18.802 -25.931 1.00 38.97 180 GLU A O 1
ATOM 1451 N N . ASP A 1 181 ? 3.469 -18.396 -23.941 1.00 35.94 181 ASP A N 1
ATOM 1452 C CA . ASP A 1 181 ? 2.249 -17.766 -24.502 1.00 35.94 181 ASP A CA 1
ATOM 1453 C C . ASP A 1 181 ? 2.300 -16.227 -24.663 1.00 35.94 181 ASP A C 1
ATOM 1455 O O . ASP A 1 181 ? 1.445 -15.622 -25.306 1.00 35.94 181 ASP A O 1
ATOM 1459 N N . VAL A 1 182 ? 3.345 -15.555 -24.159 1.00 42.75 182 VAL A N 1
ATOM 1460 C CA . VAL A 1 182 ? 3.510 -14.081 -24.276 1.00 42.75 182 VAL A CA 1
ATOM 1461 C C . VAL A 1 182 ? 4.126 -13.663 -25.632 1.00 42.75 182 VAL A C 1
ATOM 1463 O O . VAL A 1 182 ? 4.333 -12.480 -25.905 1.00 42.75 182 VAL A O 1
ATOM 1466 N N . PHE A 1 183 ? 4.426 -14.623 -26.515 1.00 43.03 183 PHE A N 1
ATOM 1467 C CA . PHE A 1 183 ? 5.241 -14.422 -27.723 1.00 43.03 183 PHE A CA 1
ATOM 1468 C C . PHE A 1 183 ? 4.514 -14.614 -29.058 1.00 43.03 183 PHE A C 1
ATOM 1470 O O . PHE A 1 183 ? 5.175 -14.760 -30.092 1.00 43.03 183 PHE A O 1
ATOM 1477 N N . ALA A 1 184 ? 3.184 -14.557 -29.094 1.00 41.88 184 ALA A N 1
ATOM 1478 C CA . ALA A 1 184 ? 2.463 -14.486 -30.362 1.00 41.88 184 ALA A CA 1
ATOM 1479 C C . ALA A 1 184 ? 2.598 -13.080 -30.989 1.00 41.88 184 ALA A C 1
ATOM 1481 O O . ALA A 1 184 ? 1.659 -12.292 -31.016 1.00 41.88 184 ALA A O 1
ATOM 1482 N N . VAL A 1 185 ? 3.795 -12.754 -31.493 1.00 50.69 185 VAL A N 1
ATOM 1483 C CA . VAL A 1 185 ? 3.982 -11.650 -32.444 1.00 50.69 185 VAL A CA 1
ATOM 1484 C C . VAL A 1 185 ? 3.215 -12.033 -33.702 1.00 50.69 185 VAL A C 1
ATOM 1486 O O . VAL A 1 185 ? 3.483 -13.094 -34.275 1.00 50.69 185 VAL A O 1
ATOM 1489 N N . ASP A 1 186 ? 2.272 -11.188 -34.122 1.00 54.78 186 ASP A N 1
ATOM 1490 C CA . ASP A 1 186 ? 1.504 -11.400 -35.346 1.00 54.78 186 ASP A CA 1
ATOM 1491 C C . ASP A 1 186 ? 2.467 -11.748 -36.493 1.00 54.78 186 ASP A C 1
ATOM 1493 O O . ASP A 1 186 ? 3.462 -11.057 -36.742 1.00 54.78 186 ASP A O 1
ATOM 1497 N N . ALA A 1 187 ? 2.208 -12.859 -37.184 1.00 56.94 187 ALA A N 1
ATOM 1498 C CA . ALA A 1 187 ? 3.079 -13.356 -38.245 1.00 56.94 187 ALA A CA 1
ATOM 1499 C C . ALA A 1 187 ? 3.291 -12.293 -39.338 1.00 56.94 187 ALA A C 1
ATOM 1501 O O . ALA A 1 187 ? 4.359 -12.230 -39.962 1.00 56.94 187 ALA A O 1
ATOM 1502 N N . ALA A 1 188 ? 2.309 -11.407 -39.530 1.00 58.25 188 ALA A N 1
ATOM 1503 C CA . ALA A 1 188 ? 2.434 -10.274 -40.434 1.00 58.25 188 ALA A CA 1
ATOM 1504 C C . ALA A 1 188 ? 3.401 -9.195 -39.910 1.00 58.25 188 ALA A C 1
ATOM 1506 O O . ALA A 1 188 ? 4.112 -8.577 -40.703 1.00 58.25 188 ALA A O 1
ATOM 1507 N N . GLU A 1 189 ? 3.478 -8.968 -38.600 1.00 60.22 189 GLU A N 1
ATOM 1508 C CA . GLU A 1 189 ? 4.418 -8.021 -37.992 1.00 60.22 189 GLU A CA 1
ATOM 1509 C C . GLU A 1 189 ? 5.862 -8.532 -38.060 1.00 60.22 189 GLU A C 1
ATOM 1511 O O . GLU A 1 189 ? 6.757 -7.794 -38.485 1.00 60.22 189 GLU A O 1
ATOM 1516 N N . LYS A 1 190 ? 6.078 -9.825 -37.788 1.00 71.44 190 LYS A N 1
ATOM 1517 C CA . LYS A 1 190 ? 7.391 -10.474 -37.952 1.00 71.44 190 LYS A CA 1
ATOM 1518 C C . LYS A 1 190 ? 7.899 -10.372 -39.393 1.00 71.44 190 LYS A C 1
ATOM 1520 O O . LYS A 1 190 ? 9.040 -9.979 -39.622 1.00 71.44 190 LYS A O 1
ATOM 1525 N N . THR A 1 191 ? 7.021 -10.620 -40.365 1.00 68.88 191 THR A N 1
ATOM 1526 C CA . THR A 1 191 ? 7.358 -10.540 -41.796 1.00 68.88 191 THR A CA 1
ATOM 1527 C C . THR A 1 191 ? 7.755 -9.118 -42.211 1.00 68.88 191 THR A C 1
ATOM 1529 O O . THR A 1 191 ? 8.703 -8.928 -42.976 1.00 68.88 191 THR A O 1
ATOM 1532 N N . ARG A 1 192 ? 7.076 -8.089 -41.682 1.00 68.56 192 ARG A N 1
ATOM 1533 C CA . ARG A 1 192 ? 7.429 -6.681 -41.943 1.00 68.56 192 ARG A CA 1
ATOM 1534 C C . ARG A 1 192 ? 8.766 -6.301 -41.308 1.00 68.56 192 ARG A C 1
ATOM 1536 O O . ARG A 1 192 ? 9.550 -5.587 -41.939 1.00 68.56 192 ARG A O 1
ATOM 1543 N N . ALA A 1 193 ? 9.029 -6.768 -40.088 1.00 63.53 193 ALA A N 1
ATOM 1544 C CA . ALA A 1 193 ? 10.281 -6.507 -39.385 1.00 63.53 193 ALA A CA 1
ATOM 1545 C C . ALA A 1 193 ? 11.482 -7.161 -40.091 1.00 63.53 193 ALA A C 1
ATOM 1547 O O . ALA A 1 193 ? 12.510 -6.501 -40.268 1.00 63.53 193 ALA A O 1
ATOM 1548 N N . ASP A 1 194 ? 11.329 -8.400 -40.564 1.00 67.31 194 ASP A N 1
ATOM 1549 C CA . ASP A 1 194 ? 12.367 -9.117 -41.312 1.00 67.31 194 ASP A CA 1
ATOM 1550 C C . ASP A 1 194 ? 12.639 -8.442 -42.667 1.00 67.31 194 ASP A C 1
ATOM 1552 O O . ASP A 1 194 ? 13.783 -8.100 -42.967 1.00 67.31 194 ASP A O 1
ATOM 1556 N N . ALA A 1 195 ? 11.593 -8.076 -43.419 1.00 76.62 195 ALA A N 1
ATOM 1557 C CA . ALA A 1 195 ? 11.751 -7.346 -44.680 1.00 76.62 195 ALA A CA 1
ATOM 1558 C C . ALA A 1 195 ? 12.434 -5.975 -44.501 1.00 76.62 195 ALA A C 1
ATOM 1560 O O . ALA A 1 195 ? 13.171 -5.512 -45.377 1.00 76.62 195 ALA A O 1
ATOM 1561 N N . ARG A 1 196 ? 12.199 -5.300 -43.367 1.00 68.44 196 ARG A N 1
ATOM 1562 C CA . ARG A 1 196 ? 12.870 -4.035 -43.043 1.00 68.44 196 ARG A CA 1
ATOM 1563 C C . ARG A 1 196 ? 14.341 -4.254 -42.697 1.00 68.44 196 ARG A C 1
ATOM 1565 O O . ARG A 1 196 ? 15.173 -3.473 -43.159 1.00 68.44 196 ARG A O 1
ATOM 1572 N N . ARG A 1 197 ? 14.662 -5.296 -41.924 1.00 71.31 197 ARG A N 1
ATOM 1573 C CA . ARG A 1 197 ? 16.049 -5.665 -41.608 1.00 71.31 197 ARG A CA 1
ATOM 1574 C C . ARG A 1 197 ? 16.825 -5.979 -42.888 1.00 71.31 197 ARG A C 1
ATOM 1576 O O . ARG A 1 197 ? 17.886 -5.396 -43.087 1.00 71.31 197 ARG A O 1
ATOM 1583 N N . ASP A 1 198 ? 16.264 -6.792 -43.777 1.00 80.00 198 ASP A N 1
ATOM 1584 C CA . ASP A 1 198 ? 16.942 -7.216 -45.007 1.00 80.00 198 ASP A CA 1
ATOM 1585 C C . ASP A 1 198 ? 17.229 -6.049 -45.954 1.00 80.00 198 ASP A C 1
ATOM 1587 O O . ASP A 1 198 ? 18.310 -5.978 -46.535 1.00 80.00 198 ASP A O 1
ATOM 1591 N N . ARG A 1 199 ? 16.315 -5.075 -46.059 1.00 81.50 199 ARG A N 1
ATOM 1592 C CA . ARG A 1 199 ? 16.570 -3.850 -46.838 1.00 81.50 199 ARG A CA 1
ATOM 1593 C C . ARG A 1 199 ? 17.732 -3.039 -46.285 1.00 81.50 199 ARG A C 1
ATOM 1595 O O . ARG A 1 199 ? 18.537 -2.533 -47.060 1.00 81.50 199 ARG A O 1
ATOM 1602 N N . ILE A 1 200 ? 17.814 -2.901 -44.963 1.00 73.56 200 ILE A N 1
ATOM 1603 C CA . ILE A 1 200 ? 18.911 -2.174 -44.318 1.00 73.56 200 ILE A CA 1
ATOM 1604 C C . ILE A 1 200 ? 20.224 -2.922 -44.560 1.00 73.56 200 ILE A C 1
ATOM 1606 O O . ILE A 1 200 ? 21.202 -2.305 -44.968 1.00 73.56 200 ILE A O 1
ATOM 1610 N N . THR A 1 201 ? 20.235 -4.247 -44.402 1.00 80.06 201 THR A N 1
ATOM 1611 C CA . THR A 1 201 ? 21.417 -5.074 -44.669 1.00 80.06 201 THR A CA 1
ATOM 1612 C C . THR A 1 201 ? 21.862 -4.984 -46.129 1.00 80.06 201 THR A C 1
ATOM 1614 O O . THR A 1 201 ? 23.049 -4.803 -46.382 1.00 80.06 201 THR A O 1
ATOM 1617 N N . GLN A 1 202 ? 20.936 -5.027 -47.089 1.00 77.12 202 GLN A N 1
ATOM 1618 C CA . GLN A 1 202 ? 21.252 -4.864 -48.512 1.00 77.12 202 GLN A CA 1
ATOM 1619 C C . GLN A 1 202 ? 21.769 -3.461 -48.837 1.00 77.12 202 GLN A C 1
ATOM 1621 O O . GLN A 1 202 ? 22.712 -3.330 -49.612 1.00 77.12 202 GLN A O 1
ATOM 1626 N N . ALA A 1 203 ? 21.206 -2.416 -48.227 1.00 77.31 203 ALA A N 1
ATOM 1627 C CA . ALA A 1 203 ? 21.685 -1.050 -48.411 1.00 77.31 203 ALA A CA 1
ATOM 1628 C C . ALA A 1 203 ? 23.099 -0.865 -47.837 1.00 77.31 203 ALA A C 1
ATOM 1630 O O . ALA A 1 203 ? 23.964 -0.303 -48.504 1.00 77.31 203 ALA A O 1
ATOM 1631 N N . MET A 1 204 ? 23.361 -1.393 -46.638 1.00 77.19 204 MET A N 1
ATOM 1632 C CA . MET A 1 204 ? 24.699 -1.373 -46.038 1.00 77.19 204 MET A CA 1
ATOM 1633 C C . MET A 1 204 ? 25.704 -2.169 -46.880 1.00 77.19 204 MET A C 1
ATOM 1635 O O . MET A 1 204 ? 26.827 -1.716 -47.082 1.00 77.19 204 MET A O 1
ATOM 1639 N N . TRP A 1 205 ? 25.294 -3.321 -47.413 1.00 77.19 205 TRP A N 1
ATOM 1640 C CA . TRP A 1 205 ? 26.120 -4.152 -48.290 1.00 77.19 205 TRP A CA 1
ATOM 1641 C C . TRP A 1 205 ? 26.428 -3.473 -49.631 1.00 77.19 205 TRP A C 1
ATOM 1643 O O . TRP A 1 205 ? 27.561 -3.521 -50.100 1.00 77.19 205 TRP A O 1
ATOM 1653 N N . ALA A 1 206 ? 25.455 -2.781 -50.225 1.00 77.62 206 ALA A N 1
ATOM 1654 C CA . ALA A 1 206 ? 25.656 -2.025 -51.459 1.00 77.62 206 ALA A CA 1
ATOM 1655 C C . ALA A 1 206 ? 26.642 -0.863 -51.267 1.00 77.62 206 ALA A C 1
ATOM 1657 O O . ALA A 1 206 ? 27.503 -0.643 -52.115 1.00 77.62 206 ALA A O 1
ATOM 1658 N N . VAL A 1 207 ? 26.555 -0.158 -50.134 1.00 78.06 207 VAL A N 1
ATOM 1659 C CA . VAL A 1 207 ? 27.525 0.886 -49.764 1.00 78.06 207 VAL A CA 1
ATOM 1660 C C . VAL A 1 207 ? 28.917 0.286 -49.554 1.00 78.06 207 VAL A C 1
ATOM 1662 O O . VAL A 1 207 ? 29.898 0.835 -50.041 1.00 78.06 207 VAL A O 1
ATOM 1665 N N . TYR A 1 208 ? 29.008 -0.877 -48.905 1.00 73.69 208 TYR A N 1
ATOM 1666 C CA . TYR A 1 208 ? 30.279 -1.565 -48.677 1.00 73.69 208 TYR A CA 1
ATOM 1667 C C . TYR A 1 208 ? 30.980 -1.987 -49.981 1.00 73.69 208 TYR A C 1
ATOM 1669 O O . TYR A 1 208 ? 32.187 -1.789 -50.111 1.00 73.69 208 TYR A O 1
ATOM 1677 N N . ILE A 1 209 ? 30.225 -2.507 -50.956 1.00 77.12 209 ILE A N 1
ATOM 1678 C CA . ILE A 1 209 ? 30.745 -2.872 -52.286 1.00 77.12 209 ILE A CA 1
ATOM 1679 C C . ILE A 1 209 ? 31.201 -1.636 -53.073 1.00 77.12 209 ILE A C 1
ATOM 1681 O O . ILE A 1 209 ? 32.194 -1.705 -53.791 1.00 77.12 209 ILE A O 1
ATOM 1685 N N . LEU A 1 210 ? 30.498 -0.507 -52.948 1.00 72.94 210 LEU A N 1
ATOM 1686 C CA . LEU A 1 210 ? 30.895 0.741 -53.609 1.00 72.94 210 LEU A CA 1
ATOM 1687 C C . LEU A 1 210 ? 32.233 1.282 -53.083 1.00 72.94 210 LEU A C 1
ATOM 1689 O O . LEU A 1 210 ? 33.003 1.833 -53.865 1.00 72.94 210 LEU A O 1
ATOM 1693 N N . ASP A 1 211 ? 32.520 1.085 -51.795 1.00 71.75 211 ASP A N 1
ATOM 1694 C CA . ASP A 1 211 ? 33.788 1.492 -51.174 1.00 71.75 211 ASP A CA 1
ATOM 1695 C C . ASP A 1 211 ? 34.949 0.509 -51.443 1.00 71.75 211 ASP A C 1
ATOM 1697 O O . ASP A 1 211 ? 36.107 0.883 -51.256 1.00 71.75 211 ASP A O 1
ATOM 1701 N N . HIS A 1 212 ? 34.671 -0.725 -51.890 1.00 72.69 212 HIS A N 1
ATOM 1702 C CA . HIS A 1 212 ? 35.672 -1.786 -52.113 1.00 72.69 212 HIS A CA 1
ATOM 1703 C C . HIS A 1 212 ? 35.464 -2.484 -53.477 1.00 72.69 212 HIS A C 1
ATOM 1705 O O . HIS A 1 212 ? 34.977 -3.619 -53.538 1.00 72.69 212 HIS A O 1
ATOM 1711 N N . PRO A 1 213 ? 35.801 -1.812 -54.598 1.00 65.81 213 PRO A N 1
ATOM 1712 C CA . PRO A 1 213 ? 35.587 -2.330 -55.955 1.00 65.81 213 PRO A CA 1
ATOM 1713 C C . PRO A 1 213 ? 36.511 -3.501 -56.340 1.00 65.81 213 PRO A C 1
ATOM 1715 O O . PRO A 1 213 ? 36.353 -4.079 -57.410 1.00 65.81 213 PRO A O 1
ATOM 1718 N N . ASP A 1 214 ? 37.474 -3.849 -55.488 1.00 68.69 214 ASP A N 1
ATOM 1719 C CA . ASP A 1 214 ? 38.422 -4.959 -55.621 1.00 68.69 214 ASP A CA 1
ATOM 1720 C C . ASP A 1 214 ? 37.839 -6.334 -55.238 1.00 68.69 214 ASP A C 1
ATOM 1722 O O . ASP A 1 214 ? 38.492 -7.357 -55.444 1.00 68.69 214 ASP A O 1
ATOM 1726 N N . LEU A 1 215 ? 36.614 -6.367 -54.703 1.00 59.16 215 LEU A N 1
ATOM 1727 C CA . LEU A 1 215 ? 35.903 -7.582 -54.282 1.00 59.16 215 LEU A CA 1
ATOM 1728 C C . LEU A 1 215 ? 34.838 -8.073 -55.291 1.00 59.16 215 LEU A C 1
ATOM 1730 O O . LEU A 1 215 ? 34.023 -8.930 -54.936 1.00 59.16 215 LEU A O 1
ATOM 1734 N N . GLN A 1 216 ? 34.832 -7.546 -56.523 1.00 53.56 216 GLN A N 1
ATOM 1735 C CA . GLN A 1 216 ? 34.057 -8.076 -57.663 1.00 53.56 216 GLN A CA 1
ATOM 1736 C C . GLN A 1 216 ? 34.890 -9.042 -58.507 1.00 53.56 216 GLN A C 1
ATOM 1738 O O . GLN A 1 216 ? 34.319 -10.078 -58.919 1.00 53.56 216 GLN A O 1
#

Nearest PDB structures (foldseek):
  7ad8-assembly1_I  TM=1.691E-01  e=3.552E+00  Homo sapiens

Sequence (216 aa):
MTLNNISANAVLHFASDLLGLEKPQLRPMHTSILTGQRWLDEVLSGHPDRCRRELGMSALEFALLWAELTVWGDLTDGRYVTAQEQLAIFVYWMELFNLRHAQLRNIIERIFGVSKRRFRVLVSRPKMGYHQQTLMVGAAAALHNFLRIHEGINDIDDDKYDIEGHPFLAGAGNNVIDEEDVFAVDAAEKTRADARRDRITQAMWAVYILDHPDLQ

pLDDT: mean 71.41, std 17.63, range [25.98, 95.12]

Foldseek 3Di:
DDDDCPPVVVVVVVVCVVVVPDDDDDDDPPPDPDDLVRVVCCQLVDDQVSCCQQQVDGSVVLVVVLVCCVVPVVQQQDPRAGSSSVSSVVSNVVVVVVVVVVVVVVVVVVVVVLLCVVPVVLVDDDPDDPVVNVVVSVVSVVVVVVCCVPVVDDPPVVCPVPDPDDDDDDDPDDDPPPPPPVPPPPPVNVVVVVVVVVVVVVVVVVVVCVVPVVVD

Solvent-accessible surface area (backbone atoms only — not comparable to full-atom values): 13294 Å² total; per-residue (Å²): 134,88,87,81,76,80,48,70,63,59,56,51,49,52,51,31,64,76,68,68,56,70,82,78,81,89,68,85,83,84,78,64,92,60,54,69,63,59,48,46,53,52,36,58,72,45,59,69,63,46,20,31,70,62,46,70,38,45,50,65,58,52,51,52,51,51,52,50,31,48,74,72,60,77,47,57,68,52,100,88,46,46,35,67,45,52,50,49,54,50,41,30,49,52,44,53,48,52,51,53,50,50,51,54,49,51,52,54,51,50,55,52,50,55,48,34,70,77,37,55,73,75,65,50,85,69,100,60,58,72,71,58,52,53,49,51,55,50,51,51,51,51,51,50,53,51,44,39,74,74,68,68,59,64,90,59,81,68,54,84,80,76,73,90,72,86,72,102,76,83,73,96,68,94,67,83,74,65,91,73,74,87,68,81,67,53,68,69,56,53,52,51,53,51,56,53,50,50,52,52,52,52,51,54,50,54,53,52,47,71,78,41,74,88,80,116

Mean predicted aligned error: 18.1 Å

Radius of gyration: 27.6 Å; Cα contacts (8 Å, |Δi|>4): 72; chains: 1; bounding box: 67×41×84 Å

Secondary structure (DSSP, 8-state):
-------HHHHHHHHHHHTT-PPPP---S---SS-HHHHHHHHHHS-HHHHHHHHSS-HHHHHHHHHHHHHHS-----SSS-HHHHHHHHHHHHHHHHHHHHHHHHHHHHHHHHHHHH-GGGTS--SS-HHHHHHHHHHHHHHHHHHHHHH---TTTTGGGTSSS--S----------TTSTT---HHHHHHHHHHHHHHHHHHHHHHHHH-GGG-